Protein AF-A0A1Y3EP10-F1 (afdb_monomer)

Radius of gyration: 18.35 Å; Cα contacts (8 Å, |Δi|>4): 216; chains: 1; bounding box: 47×32×48 Å

Secondary structure (DSSP, 8-state):
-HHHHHHHHHHHHSS---TTHHHHHHHHHHHHHTTGGGGHHHHHHHHHHHHHTTHHHHTTTTTHHHHHHHHHHHHHHHSSSSTTHHHHHHHHHHHHHHTTTT-HHHHHHHHHHHHHHHHHS---HHHHHHHHHHHHHHHHH-HHHHHHHHHH-EETTTTEEHHHHHHHHHHH-GGG--SHHHHHHHHHHHHHHHT-SS--HHHHHTHHHHHHHHHHHHHHHHHHHHHH--

Structure (mmCIF, N/CA/C/O backbone):
data_AF-A0A1Y3EP10-F1
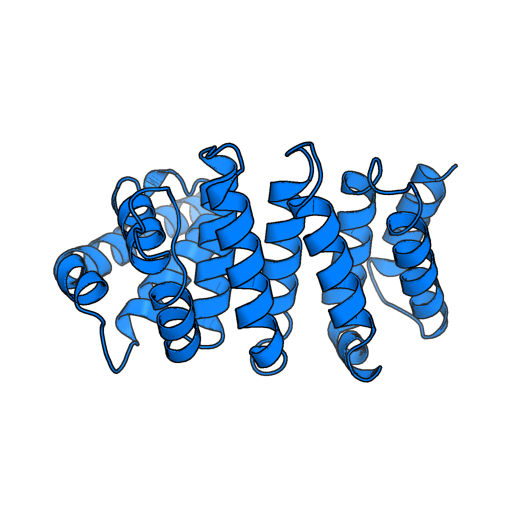#
_entry.id   AF-A0A1Y3EP10-F1
#
loop_
_atom_site.group_PDB
_atom_site.id
_atom_site.type_symbol
_atom_site.label_atom_id
_atom_site.label_alt_id
_atom_site.label_comp_id
_atom_site.label_asym_id
_atom_site.label_entity_id
_atom_site.label_seq_id
_atom_site.pdbx_PDB_ins_code
_atom_site.Cartn_x
_atom_site.Cartn_y
_atom_site.Cartn_z
_atom_site.occupancy
_atom_site.B_iso_or_equiv
_atom_site.auth_seq_id
_atom_site.auth_comp_id
_atom_site.auth_asym_id
_atom_site.auth_atom_id
_atom_site.pdbx_PDB_model_num
ATOM 1 N N . TYR A 1 1 ? 12.970 15.424 -22.308 1.00 77.50 1 TYR A N 1
ATOM 2 C CA . TYR A 1 1 ? 13.591 14.124 -22.637 1.00 77.50 1 TYR A CA 1
ATOM 3 C C . TYR A 1 1 ? 13.198 13.035 -21.640 1.00 77.50 1 TYR A C 1
ATOM 5 O O . TYR A 1 1 ? 12.619 12.054 -22.078 1.00 77.50 1 TYR A O 1
ATOM 13 N N . TYR A 1 2 ? 13.429 13.176 -20.322 1.00 83.75 2 TYR A N 1
ATOM 14 C CA . TYR A 1 2 ? 13.034 12.134 -19.349 1.00 83.75 2 TYR A CA 1
ATOM 15 C C . TYR A 1 2 ? 11.527 11.836 -19.337 1.00 83.75 2 TYR A C 1
ATOM 17 O O . TYR A 1 2 ? 11.146 10.675 -19.448 1.00 83.75 2 TYR A O 1
ATOM 25 N N . GLU A 1 3 ? 10.675 12.862 -19.323 1.00 86.88 3 GLU A N 1
ATOM 26 C CA . GLU A 1 3 ? 9.213 12.701 -19.402 1.00 86.88 3 GLU A CA 1
ATOM 27 C C . GLU A 1 3 ? 8.754 11.941 -20.659 1.00 86.88 3 GLU A C 1
ATOM 29 O O . GLU A 1 3 ? 7.894 11.068 -20.582 1.00 86.88 3 GLU A O 1
ATOM 34 N N . GLU A 1 4 ? 9.363 12.211 -21.819 1.00 88.56 4 GLU A N 1
ATOM 35 C CA . GLU A 1 4 ? 9.041 11.521 -23.078 1.00 88.56 4 GLU A CA 1
ATOM 36 C C . GLU A 1 4 ? 9.410 10.035 -23.006 1.00 88.56 4 GLU A C 1
ATOM 38 O O . GLU A 1 4 ? 8.648 9.179 -23.455 1.00 88.56 4 GLU A O 1
ATOM 43 N N . VAL A 1 5 ? 10.557 9.712 -22.399 1.00 90.00 5 VAL A N 1
ATOM 44 C CA . VAL A 1 5 ? 10.993 8.325 -22.190 1.00 90.00 5 VAL A CA 1
ATOM 45 C C . VAL A 1 5 ? 10.062 7.604 -21.212 1.00 90.00 5 VAL A C 1
ATOM 47 O O . VAL A 1 5 ? 9.692 6.453 -21.458 1.00 90.00 5 VAL A O 1
ATOM 50 N N . ILE A 1 6 ? 9.641 8.267 -20.132 1.00 93.44 6 ILE A N 1
ATOM 51 C CA . ILE A 1 6 ? 8.684 7.722 -19.158 1.00 93.44 6 ILE A CA 1
ATOM 52 C C . ILE A 1 6 ? 7.327 7.478 -19.834 1.00 93.44 6 ILE A C 1
ATOM 54 O O . ILE A 1 6 ? 6.791 6.374 -19.748 1.00 93.44 6 ILE A O 1
ATOM 58 N N . SER A 1 7 ? 6.817 8.450 -20.592 1.00 93.44 7 SER A N 1
ATOM 59 C CA . SER A 1 7 ? 5.552 8.351 -21.332 1.00 93.44 7 SER A CA 1
ATOM 60 C C . SER A 1 7 ? 5.567 7.240 -22.390 1.00 93.44 7 SER A C 1
ATOM 62 O O . SER A 1 7 ? 4.623 6.447 -22.508 1.00 93.44 7 SER A O 1
ATOM 64 N N . LEU A 1 8 ? 6.673 7.109 -23.129 1.00 93.44 8 LEU A N 1
ATOM 65 C CA . LEU A 1 8 ? 6.861 6.015 -24.077 1.00 93.44 8 LEU A CA 1
ATOM 66 C C . LEU A 1 8 ? 6.886 4.663 -23.356 1.00 93.44 8 LEU A C 1
ATOM 68 O O . LEU A 1 8 ? 6.249 3.711 -23.803 1.00 93.44 8 LEU A O 1
ATOM 72 N N . THR A 1 9 ? 7.578 4.576 -22.219 1.00 94.19 9 THR A N 1
ATOM 73 C CA . THR A 1 9 ? 7.650 3.344 -21.419 1.00 94.19 9 THR A CA 1
ATOM 74 C C . THR A 1 9 ? 6.288 2.952 -20.872 1.00 94.19 9 THR A C 1
ATOM 76 O O . THR A 1 9 ? 5.914 1.782 -20.944 1.00 94.19 9 THR A O 1
ATOM 79 N N . TYR A 1 10 ? 5.516 3.921 -20.384 1.00 95.44 10 TYR A N 1
ATOM 80 C CA . TYR A 1 10 ? 4.134 3.710 -19.974 1.00 95.44 10 TYR A CA 1
ATOM 81 C C . TYR A 1 10 ? 3.320 3.096 -21.118 1.00 95.44 10 TYR A C 1
ATOM 83 O O . TYR A 1 10 ? 2.738 2.025 -20.959 1.00 95.44 10 TYR A O 1
ATOM 91 N N . SER A 1 11 ? 3.372 3.706 -22.304 1.00 94.38 11 SER A N 1
ATOM 92 C CA . SER A 1 11 ? 2.644 3.229 -23.486 1.00 94.38 11 SER A CA 1
ATOM 93 C C . SER A 1 11 ? 3.037 1.801 -23.885 1.00 94.38 11 SER A C 1
ATOM 95 O O . SER A 1 11 ? 2.182 0.982 -24.217 1.00 94.38 11 SER A O 1
ATOM 97 N N . LEU A 1 12 ? 4.331 1.477 -23.814 1.00 93.88 12 LEU A N 1
ATOM 98 C CA . LEU A 1 12 ? 4.860 0.153 -24.154 1.00 93.88 12 LEU A CA 1
ATOM 99 C C . LEU A 1 12 ? 4.485 -0.934 -23.140 1.00 93.88 12 LEU A C 1
ATOM 101 O O . LEU A 1 12 ? 4.418 -2.104 -23.506 1.00 93.88 12 LEU A O 1
ATOM 105 N N . THR A 1 13 ? 4.253 -0.558 -21.883 1.00 95.88 13 THR A N 1
ATOM 106 C CA . THR A 1 13 ? 3.959 -1.484 -20.775 1.00 95.88 13 THR A CA 1
ATOM 107 C C . THR A 1 13 ? 2.469 -1.613 -20.470 1.00 95.88 13 THR A C 1
ATOM 109 O O . THR A 1 13 ? 2.089 -2.465 -19.673 1.00 95.88 13 THR A O 1
ATOM 112 N N . ALA A 1 14 ? 1.616 -0.815 -21.117 1.00 94.00 14 ALA A N 1
ATOM 113 C CA . ALA A 1 14 ? 0.194 -0.711 -20.797 1.00 94.00 14 ALA A CA 1
ATOM 114 C C . ALA A 1 14 ? -0.638 -1.968 -21.116 1.00 94.00 14 ALA A C 1
ATOM 116 O O . ALA A 1 14 ? -1.725 -2.130 -20.569 1.00 94.00 14 ALA A O 1
ATOM 117 N N . VAL A 1 15 ? -0.166 -2.845 -22.014 1.00 93.50 15 VAL A N 1
ATOM 118 C CA . VAL A 1 15 ? -0.949 -4.004 -22.496 1.00 93.50 15 VAL A CA 1
ATOM 119 C C . VAL A 1 15 ? -0.273 -5.339 -22.201 1.00 93.50 15 VAL A C 1
ATOM 121 O O . VAL A 1 15 ? -0.930 -6.285 -21.778 1.00 93.50 15 VAL A O 1
ATOM 124 N N . ASN A 1 16 ? 1.032 -5.443 -22.450 1.00 93.38 16 ASN A N 1
ATOM 125 C CA . ASN A 1 16 ? 1.812 -6.649 -22.194 1.00 93.38 16 ASN A CA 1
ATOM 126 C C . ASN A 1 16 ? 3.282 -6.274 -21.977 1.00 93.38 16 ASN A C 1
ATOM 128 O O . ASN A 1 16 ? 3.760 -5.305 -22.563 1.00 93.38 16 ASN A O 1
ATOM 132 N N . ILE A 1 17 ? 4.012 -7.065 -21.191 1.00 95.62 17 ILE A N 1
ATOM 133 C CA . ILE A 1 17 ? 5.429 -6.835 -20.901 1.00 95.62 17 ILE A CA 1
ATOM 134 C C . ILE A 1 17 ? 6.254 -7.988 -21.467 1.00 95.62 17 ILE A C 1
ATOM 136 O O . ILE A 1 17 ? 6.261 -9.106 -20.957 1.00 95.62 17 ILE A O 1
ATOM 140 N N . SER A 1 18 ? 6.978 -7.697 -22.547 1.00 93.94 18 SER A N 1
ATOM 141 C CA . SER A 1 18 ? 7.912 -8.650 -23.153 1.00 93.94 18 SER A CA 1
ATOM 142 C C . SER A 1 18 ? 9.172 -8.848 -22.291 1.00 93.94 18 SER A C 1
ATOM 144 O O . SER A 1 18 ? 9.535 -7.954 -21.523 1.00 93.94 18 SER A O 1
ATOM 146 N N . PRO A 1 19 ? 9.932 -9.948 -22.476 1.00 90.94 19 PRO A N 1
ATOM 147 C CA . PRO A 1 19 ? 11.198 -10.169 -21.769 1.00 90.94 19 PRO A CA 1
ATOM 148 C C . PRO A 1 19 ? 12.184 -8.993 -21.849 1.00 90.94 19 PRO A C 1
ATOM 150 O O . PRO A 1 19 ? 12.854 -8.681 -20.872 1.00 90.94 19 PRO A O 1
ATOM 153 N N . ARG A 1 20 ? 12.248 -8.293 -22.992 1.00 90.44 20 ARG A N 1
ATOM 154 C CA . ARG A 1 20 ? 13.124 -7.119 -23.161 1.00 90.44 20 ARG A CA 1
ATOM 155 C C . ARG A 1 20 ? 12.605 -5.879 -22.440 1.00 90.44 20 ARG A C 1
ATOM 157 O O . ARG A 1 20 ? 13.407 -5.067 -22.000 1.00 90.44 20 ARG A O 1
ATOM 164 N N . MET A 1 21 ? 11.289 -5.730 -22.300 1.00 94.56 21 MET A N 1
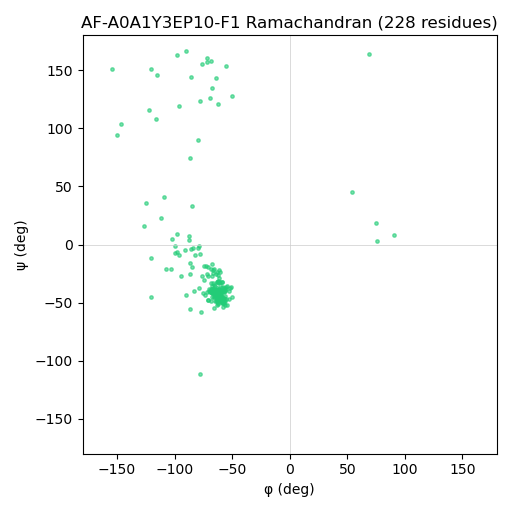ATOM 165 C CA . MET A 1 21 ? 10.702 -4.595 -21.583 1.00 94.56 21 MET A CA 1
ATOM 166 C C . MET A 1 21 ? 11.034 -4.639 -20.088 1.00 94.56 21 MET A C 1
ATOM 168 O O . MET A 1 21 ? 11.155 -3.587 -19.479 1.00 94.56 21 MET A O 1
ATOM 172 N N . TRP A 1 22 ? 11.318 -5.809 -19.509 1.00 95.06 22 TRP A N 1
ATOM 173 C CA . TRP A 1 22 ? 11.844 -5.887 -18.140 1.00 95.06 22 TRP A CA 1
ATOM 174 C C . TRP A 1 22 ? 13.203 -5.202 -17.962 1.00 95.06 22 TRP A C 1
ATOM 176 O O . TRP A 1 22 ? 13.481 -4.692 -16.883 1.00 95.06 22 TRP A O 1
ATOM 186 N N . MET A 1 23 ? 14.024 -5.083 -19.012 1.00 92.50 23 MET A N 1
ATOM 187 C CA . MET A 1 23 ? 15.239 -4.260 -18.935 1.00 92.50 23 MET A CA 1
ATOM 188 C C . MET A 1 23 ? 14.902 -2.785 -18.687 1.00 92.50 23 MET A C 1
ATOM 190 O O . MET A 1 23 ? 15.637 -2.092 -17.991 1.00 92.50 23 MET A O 1
ATOM 194 N N . MET A 1 24 ? 13.763 -2.312 -19.202 1.00 93.25 24 MET A N 1
ATOM 195 C CA . MET A 1 24 ? 13.318 -0.937 -19.003 1.00 93.25 24 MET A CA 1
ATOM 196 C C . MET A 1 24 ? 12.837 -0.687 -17.569 1.00 93.25 24 MET A C 1
ATOM 198 O O . MET A 1 24 ? 12.965 0.432 -17.087 1.00 93.25 24 MET A O 1
ATOM 202 N N . PHE A 1 25 ? 12.373 -1.713 -16.845 1.00 96.19 25 PHE A N 1
ATOM 203 C CA . PHE A 1 25 ? 12.142 -1.599 -15.401 1.00 96.19 25 PHE A CA 1
ATOM 204 C C . PHE A 1 25 ? 13.435 -1.216 -14.669 1.00 96.19 25 PHE A C 1
ATOM 206 O O . PHE A 1 25 ? 13.431 -0.290 -13.862 1.00 96.19 25 PHE A O 1
ATOM 213 N N . HIS A 1 26 ? 14.545 -1.898 -14.971 1.00 94.25 26 HIS A N 1
ATOM 214 C CA . HIS A 1 26 ? 15.831 -1.622 -14.327 1.00 94.25 26 HIS A CA 1
ATOM 215 C C . HIS A 1 26 ? 16.334 -0.214 -14.651 1.00 94.25 26 HIS A C 1
ATOM 217 O O . HIS A 1 26 ? 16.741 0.498 -13.743 1.00 94.25 26 HIS A O 1
ATOM 223 N N . LEU A 1 27 ? 16.201 0.225 -15.906 1.00 93.50 27 LEU A N 1
ATOM 224 C CA . LEU A 1 27 ? 16.546 1.594 -16.302 1.00 93.50 27 LEU A CA 1
ATOM 225 C C . LEU A 1 27 ? 15.678 2.645 -15.594 1.00 93.50 27 LEU A C 1
ATOM 227 O O . LEU A 1 27 ? 16.188 3.685 -15.190 1.00 93.50 27 LEU A O 1
ATOM 231 N N . MET A 1 28 ? 14.381 2.377 -15.408 1.00 94.88 28 MET A N 1
ATOM 232 C CA . MET A 1 28 ? 13.489 3.264 -14.649 1.00 94.88 28 MET A CA 1
ATOM 233 C C . MET A 1 28 ? 13.888 3.345 -13.175 1.00 94.88 28 MET A C 1
ATOM 235 O O . MET A 1 28 ? 13.906 4.428 -12.597 1.00 94.88 28 MET A O 1
ATOM 239 N N . TYR A 1 29 ? 14.245 2.211 -12.574 1.00 95.88 29 TYR A N 1
ATOM 240 C CA . TYR A 1 29 ? 14.735 2.163 -11.200 1.00 95.88 29 TYR A CA 1
ATOM 241 C C . TYR A 1 29 ? 16.075 2.895 -11.025 1.00 95.88 29 TYR A C 1
ATOM 243 O O . TYR A 1 29 ? 16.241 3.649 -10.066 1.00 95.88 29 TYR A O 1
ATOM 251 N N . GLU A 1 30 ? 17.022 2.708 -11.947 1.00 94.56 30 GLU A N 1
ATOM 252 C CA . GLU A 1 30 ? 18.306 3.420 -11.954 1.00 94.56 30 GLU A CA 1
ATOM 253 C C . GLU A 1 30 ? 18.111 4.929 -12.116 1.00 94.56 30 GLU A C 1
ATOM 255 O O . GLU A 1 30 ? 18.711 5.703 -11.373 1.00 94.56 30 GLU A O 1
ATOM 260 N N . LEU A 1 31 ? 17.228 5.344 -13.033 1.00 93.31 31 LEU A N 1
ATOM 261 C CA . LEU A 1 31 ? 16.887 6.749 -13.228 1.00 93.31 31 LEU A CA 1
ATOM 262 C C . LEU A 1 31 ? 16.322 7.363 -11.942 1.00 93.31 31 LEU A C 1
ATOM 264 O O . LEU A 1 31 ? 16.769 8.433 -11.538 1.00 93.31 31 LEU A O 1
ATOM 268 N N . PHE A 1 32 ? 15.393 6.672 -11.275 1.00 94.50 32 PHE A N 1
ATOM 269 C CA . PHE A 1 32 ? 14.848 7.117 -9.993 1.00 94.50 32 PHE A CA 1
ATOM 270 C C . PHE A 1 32 ? 15.924 7.198 -8.895 1.00 94.50 32 PHE A C 1
ATOM 272 O O . PHE A 1 32 ? 15.953 8.164 -8.140 1.00 94.50 32 PHE A O 1
ATOM 279 N N . SER A 1 33 ? 16.811 6.201 -8.812 1.00 92.25 33 SER A N 1
ATOM 280 C CA . SER A 1 33 ? 17.823 6.078 -7.747 1.00 92.25 33 SER A CA 1
ATOM 281 C C . SER A 1 33 ? 18.981 7.077 -7.854 1.00 92.25 33 SER A C 1
ATOM 283 O O . SER A 1 33 ? 19.715 7.246 -6.883 1.00 92.25 33 SER A O 1
ATOM 285 N N . GLY A 1 34 ? 19.182 7.681 -9.028 1.00 89.81 34 GLY A N 1
ATOM 286 C CA . GLY A 1 34 ? 20.087 8.813 -9.218 1.00 89.81 34 GLY A CA 1
ATOM 287 C C . GLY A 1 34 ? 19.442 10.109 -8.728 1.00 89.81 34 GLY A C 1
ATOM 288 O O . GLY A 1 34 ? 19.192 10.275 -7.541 1.00 89.81 34 GLY A O 1
ATOM 289 N N . ASP A 1 35 ? 19.122 11.001 -9.664 1.00 85.31 35 ASP A N 1
ATOM 290 C CA . ASP A 1 35 ? 18.495 12.303 -9.384 1.00 85.31 35 ASP A CA 1
ATOM 291 C C . ASP A 1 35 ? 17.048 12.373 -9.919 1.00 85.31 35 ASP A C 1
ATOM 293 O O . ASP A 1 35 ? 16.521 13.441 -10.220 1.00 85.31 35 ASP A O 1
ATOM 297 N N . GLY A 1 36 ? 16.399 11.218 -10.110 1.00 87.50 36 GLY A N 1
ATOM 298 C CA . GLY A 1 36 ? 15.100 11.113 -10.781 1.00 87.50 36 GLY A CA 1
ATOM 299 C C . GLY A 1 36 ? 13.874 11.279 -9.884 1.00 87.50 36 GLY A C 1
ATOM 300 O O . GLY A 1 36 ? 12.759 11.107 -10.375 1.00 87.50 36 GLY A O 1
ATOM 301 N N . ILE A 1 37 ? 14.043 11.583 -8.593 1.00 91.19 37 ILE A N 1
ATOM 302 C CA . ILE A 1 37 ? 12.927 11.662 -7.637 1.00 91.19 37 ILE A CA 1
ATOM 303 C C . ILE A 1 37 ? 11.904 12.747 -7.998 1.00 91.19 37 ILE A C 1
ATOM 305 O O . ILE A 1 37 ? 10.708 12.546 -7.796 1.00 91.19 37 ILE A O 1
ATOM 309 N N . ASP A 1 38 ? 12.347 13.842 -8.619 1.00 91.69 38 ASP A N 1
ATOM 310 C CA . ASP A 1 38 ? 11.466 14.919 -9.089 1.00 91.69 38 ASP A CA 1
ATOM 311 C C . ASP A 1 38 ? 10.460 14.437 -10.150 1.00 91.69 38 ASP A C 1
ATOM 313 O O . ASP A 1 38 ? 9.393 15.023 -10.304 1.00 91.69 38 ASP A O 1
ATOM 317 N N . TYR A 1 39 ? 10.761 13.329 -10.837 1.00 92.50 39 TYR A N 1
ATOM 318 C CA . TYR A 1 39 ? 9.897 12.696 -11.838 1.00 92.50 39 TYR A CA 1
ATOM 319 C C . TYR A 1 39 ? 9.084 11.523 -11.271 1.00 92.50 39 TYR A C 1
ATOM 321 O O . TYR A 1 39 ? 8.461 10.770 -12.026 1.00 92.50 39 TYR A O 1
ATOM 329 N N . PHE A 1 40 ? 9.081 11.315 -9.948 1.00 94.50 40 PHE A N 1
ATOM 330 C CA . PHE A 1 40 ? 8.385 10.184 -9.329 1.00 94.50 40 PHE A CA 1
ATOM 331 C C . PHE A 1 40 ? 6.897 10.136 -9.697 1.00 94.50 40 PHE A C 1
ATOM 333 O O . PHE A 1 40 ? 6.358 9.058 -9.967 1.00 94.50 40 PHE A O 1
ATOM 340 N N . SER A 1 41 ? 6.246 11.301 -9.764 1.00 92.56 41 SER A N 1
ATOM 341 C CA . SER A 1 41 ? 4.844 11.429 -10.168 1.00 92.56 41 SER A CA 1
ATOM 342 C C . SER A 1 41 ? 4.568 10.897 -11.570 1.00 92.56 41 SER A C 1
ATOM 344 O O . SER A 1 41 ? 3.493 10.352 -11.803 1.00 92.56 41 SER A O 1
ATOM 346 N N . ASP A 1 42 ? 5.531 10.999 -12.483 1.00 92.56 42 ASP A N 1
ATOM 347 C CA . ASP A 1 42 ? 5.395 10.486 -13.846 1.00 92.56 42 ASP A CA 1
ATOM 348 C C . ASP A 1 42 ? 5.712 8.985 -13.897 1.00 92.56 42 ASP A C 1
ATOM 350 O O . ASP A 1 42 ? 5.011 8.198 -14.545 1.00 92.56 42 ASP A O 1
ATOM 354 N N . MET A 1 43 ? 6.739 8.561 -13.152 1.00 95.25 43 MET A N 1
ATOM 355 C CA . MET A 1 43 ? 7.204 7.170 -13.096 1.00 95.25 43 MET A CA 1
ATOM 356 C C . MET A 1 43 ? 6.211 6.215 -12.429 1.00 95.25 43 MET A C 1
ATOM 358 O O . MET A 1 43 ? 6.202 5.024 -12.748 1.00 95.25 43 MET A O 1
ATOM 362 N N . ILE A 1 44 ? 5.357 6.704 -11.524 1.00 94.69 44 ILE A N 1
ATOM 363 C CA . ILE A 1 44 ? 4.418 5.864 -10.763 1.00 94.69 44 ILE A CA 1
ATOM 364 C C . ILE A 1 44 ? 3.522 5.013 -11.671 1.00 94.69 44 ILE A C 1
ATOM 366 O O . ILE A 1 44 ? 3.272 3.840 -11.394 1.00 94.69 44 ILE A O 1
ATOM 370 N N . SER A 1 45 ? 3.096 5.590 -12.797 1.00 94.69 45 SER A N 1
ATOM 371 C CA . SER A 1 45 ? 2.247 4.941 -13.797 1.00 94.69 45 SER A CA 1
ATOM 372 C C . SER A 1 45 ? 2.964 3.779 -14.494 1.00 94.69 45 SER A C 1
ATOM 374 O O . SER A 1 45 ? 2.366 2.744 -14.787 1.00 94.69 45 SER A O 1
ATOM 376 N N . VAL A 1 46 ? 4.275 3.915 -14.699 1.00 96.94 46 VAL A N 1
ATOM 377 C CA . VAL A 1 46 ? 5.131 2.882 -15.280 1.00 96.94 46 VAL A CA 1
ATOM 378 C C . VAL A 1 46 ? 5.324 1.735 -14.289 1.00 96.94 46 VAL A C 1
ATOM 380 O O . VAL A 1 46 ? 5.137 0.573 -14.651 1.00 96.94 46 VAL A O 1
ATOM 383 N N . PHE A 1 47 ? 5.645 2.037 -13.028 1.00 97.88 47 PHE A N 1
ATOM 384 C CA . PHE A 1 47 ? 5.775 1.009 -11.990 1.00 97.88 47 PHE A CA 1
ATOM 385 C C . PHE A 1 47 ? 4.461 0.256 -11.760 1.00 97.88 47 PHE A C 1
ATOM 387 O O . PHE A 1 47 ? 4.474 -0.970 -11.642 1.00 97.88 47 PHE A O 1
ATOM 394 N N . TYR A 1 48 ? 3.327 0.961 -11.793 1.00 97.56 48 TYR A N 1
ATOM 395 C CA . TYR A 1 48 ? 2.001 0.352 -11.754 1.00 97.56 48 TYR A CA 1
ATOM 396 C C . TYR A 1 48 ? 1.805 -0.686 -12.867 1.00 97.56 48 TYR A C 1
ATOM 398 O O . TYR A 1 48 ? 1.368 -1.804 -12.582 1.00 97.56 48 TYR A O 1
ATOM 406 N N . ASN A 1 49 ? 2.167 -0.364 -14.114 1.00 97.62 49 ASN A N 1
ATOM 407 C CA . ASN A 1 49 ? 2.054 -1.307 -15.229 1.00 97.62 49 ASN A CA 1
ATOM 408 C C . ASN A 1 49 ? 2.918 -2.557 -14.998 1.00 97.62 49 ASN A C 1
ATOM 410 O O . ASN A 1 49 ? 2.447 -3.676 -15.193 1.00 97.62 49 ASN A O 1
ATOM 414 N N . TYR A 1 50 ? 4.157 -2.402 -14.519 1.00 98.19 50 TYR A N 1
ATOM 415 C CA . TYR A 1 50 ? 5.016 -3.554 -14.214 1.00 98.19 50 TYR A CA 1
ATOM 416 C C . TYR A 1 50 ? 4.436 -4.474 -13.142 1.00 98.19 50 TYR A C 1
ATOM 418 O O . TYR A 1 50 ? 4.553 -5.694 -13.261 1.00 98.19 50 TYR A O 1
ATOM 426 N N . VAL A 1 51 ? 3.793 -3.906 -12.122 1.00 97.94 51 VAL A N 1
ATOM 427 C CA . VAL A 1 51 ? 3.142 -4.683 -11.065 1.00 97.94 51 VAL A CA 1
ATOM 428 C C . VAL A 1 51 ? 1.886 -5.377 -11.587 1.00 97.94 51 VAL A C 1
ATOM 430 O O . VAL A 1 51 ? 1.713 -6.569 -11.353 1.00 97.94 51 VAL A O 1
ATOM 433 N N . THR A 1 52 ? 1.019 -4.665 -12.306 1.00 97.25 52 THR A N 1
ATOM 434 C CA . THR A 1 52 ? -0.319 -5.157 -12.674 1.00 97.25 52 THR A CA 1
ATOM 435 C C . THR A 1 52 ? -0.318 -5.974 -13.964 1.00 97.25 52 THR A C 1
ATOM 437 O O . THR A 1 52 ? -0.700 -7.148 -13.956 1.00 97.25 52 THR A O 1
ATOM 440 N N . VAL A 1 53 ? 0.183 -5.399 -15.058 1.00 97.56 53 VAL A N 1
ATOM 441 C CA . VAL A 1 53 ? 0.289 -6.049 -16.374 1.00 97.56 53 VAL A CA 1
ATOM 442 C C . VAL A 1 53 ? 1.351 -7.148 -16.341 1.00 97.56 53 VAL A C 1
ATOM 444 O O . VAL A 1 53 ? 1.152 -8.232 -16.882 1.00 97.56 53 VAL A O 1
ATOM 447 N N . GLY A 1 54 ? 2.469 -6.899 -15.657 1.00 95.62 54 GLY A N 1
ATOM 448 C CA . GLY A 1 54 ? 3.608 -7.818 -15.572 1.00 95.62 54 GLY A CA 1
ATOM 449 C C . GLY A 1 54 ? 3.511 -8.847 -14.447 1.00 95.62 54 GLY A C 1
ATOM 450 O O . GLY A 1 54 ? 4.480 -9.561 -14.193 1.00 95.62 54 GLY A O 1
ATOM 451 N N . SER A 1 55 ? 2.371 -8.925 -13.757 1.00 94.75 55 SER A N 1
ATOM 452 C CA . SER A 1 55 ? 2.214 -9.659 -12.495 1.00 94.75 55 SER A CA 1
ATOM 453 C C . SER A 1 55 ? 2.642 -11.130 -12.540 1.00 94.75 55 SER A C 1
ATOM 455 O O . SER A 1 55 ? 3.202 -11.628 -11.563 1.00 94.75 55 SER A O 1
ATOM 457 N N . SER A 1 56 ? 2.425 -11.833 -13.655 1.00 92.56 56 SER A N 1
ATOM 458 C CA . SER A 1 56 ? 2.817 -13.244 -13.794 1.00 92.56 56 SER A CA 1
ATOM 459 C C . SER A 1 56 ? 4.325 -13.451 -13.695 1.00 92.56 56 SER A C 1
ATOM 461 O O . SER A 1 56 ? 4.769 -14.475 -13.181 1.00 92.56 56 SER A O 1
ATOM 463 N N . GLU A 1 57 ? 5.097 -12.470 -14.161 1.00 95.31 57 GLU A N 1
ATOM 464 C CA . GLU A 1 57 ? 6.551 -12.523 -14.178 1.00 95.31 57 GLU A CA 1
ATOM 465 C C . GLU A 1 57 ? 7.186 -11.686 -13.079 1.00 95.31 57 GLU A C 1
ATOM 467 O O . GLU A 1 57 ? 8.326 -11.967 -12.753 1.00 95.31 57 GLU A O 1
ATOM 472 N N . PHE A 1 58 ? 6.507 -10.692 -12.496 1.00 97.06 58 PHE A N 1
ATOM 473 C CA . PHE A 1 58 ? 7.089 -9.696 -11.581 1.00 97.06 58 PHE A CA 1
ATOM 474 C C . PHE A 1 58 ? 7.897 -10.289 -10.412 1.00 97.06 58 PHE A C 1
ATOM 476 O O . PHE A 1 58 ? 8.938 -9.753 -10.049 1.00 97.06 58 PHE A O 1
ATOM 483 N N . LEU A 1 59 ? 7.456 -11.414 -9.845 1.00 95.75 59 LEU A N 1
ATOM 484 C CA . LEU A 1 59 ? 8.143 -12.077 -8.727 1.00 95.75 59 LEU A CA 1
ATOM 485 C C . LEU A 1 59 ? 9.182 -13.129 -9.173 1.00 95.75 59 LEU A C 1
ATOM 487 O O . LEU A 1 59 ? 9.906 -13.669 -8.338 1.00 95.75 59 LEU A O 1
ATOM 491 N N . ASN A 1 60 ? 9.296 -13.409 -10.476 1.00 94.25 60 ASN A N 1
ATOM 492 C CA . ASN A 1 60 ? 10.154 -14.462 -11.044 1.00 94.25 60 ASN A CA 1
ATOM 493 C C . ASN A 1 60 ? 11.614 -14.019 -11.275 1.00 94.25 60 ASN A C 1
ATOM 495 O O . ASN A 1 60 ? 12.258 -14.446 -12.227 1.00 94.25 60 ASN A O 1
ATOM 499 N N . ASP A 1 61 ? 12.152 -13.147 -10.425 1.00 94.00 61 ASP A N 1
ATOM 500 C CA . ASP A 1 61 ? 13.555 -12.692 -10.461 1.00 94.00 61 ASP A CA 1
ATOM 501 C C . ASP A 1 61 ? 14.278 -12.875 -9.117 1.00 94.00 61 ASP A C 1
ATOM 503 O O . ASP A 1 61 ? 15.309 -12.255 -8.860 1.00 94.00 61 ASP A O 1
ATOM 507 N N . GLY A 1 62 ? 13.713 -13.692 -8.225 1.00 91.88 62 GLY A N 1
ATOM 508 C CA . GLY A 1 62 ? 14.226 -13.848 -6.865 1.00 91.88 62 GLY A CA 1
ATOM 509 C C . GLY A 1 62 ? 13.913 -12.662 -5.945 1.00 91.88 62 GLY A C 1
ATOM 510 O O . GLY A 1 62 ? 14.559 -12.525 -4.910 1.00 91.88 62 GLY A O 1
ATOM 511 N N . GLY A 1 63 ? 12.939 -11.814 -6.298 1.00 93.19 63 GLY A N 1
ATOM 512 C CA . GLY A 1 63 ? 12.464 -10.704 -5.467 1.00 93.19 63 GLY A CA 1
ATOM 513 C C . GLY A 1 63 ? 13.191 -9.379 -5.698 1.00 93.19 63 GLY A C 1
ATOM 514 O O . GLY A 1 63 ? 12.958 -8.423 -4.958 1.00 93.19 63 GLY A O 1
ATOM 515 N N . GLN A 1 64 ? 14.047 -9.286 -6.719 1.00 96.06 64 GLN A N 1
ATOM 516 C CA . GLN A 1 64 ? 14.822 -8.074 -7.002 1.00 96.06 64 GLN A CA 1
ATOM 517 C C . GLN A 1 64 ? 13.923 -6.889 -7.372 1.00 96.06 64 GLN A C 1
ATOM 519 O O . GLN A 1 64 ? 14.100 -5.800 -6.833 1.00 96.06 64 GLN A O 1
ATOM 524 N N . ARG A 1 65 ? 12.914 -7.094 -8.226 1.00 97.44 65 ARG A N 1
ATOM 525 C CA . ARG A 1 65 ? 11.926 -6.069 -8.598 1.00 97.44 65 ARG A CA 1
ATOM 526 C C . ARG A 1 65 ? 11.073 -5.617 -7.421 1.00 97.44 65 ARG A C 1
ATOM 528 O O . ARG A 1 65 ? 10.803 -4.426 -7.290 1.00 97.44 65 ARG A O 1
ATOM 535 N N . LEU A 1 66 ? 10.685 -6.544 -6.544 1.00 97.69 66 LEU A N 1
ATOM 536 C CA . LEU A 1 66 ? 9.951 -6.208 -5.324 1.00 97.69 66 LEU A CA 1
ATOM 537 C C . LEU A 1 66 ? 10.800 -5.322 -4.404 1.00 97.69 66 LEU A C 1
ATOM 539 O O . LEU A 1 66 ? 10.321 -4.296 -3.928 1.00 97.69 66 LEU A O 1
ATOM 543 N N . MET A 1 67 ? 12.072 -5.681 -4.211 1.00 97.50 67 MET A N 1
ATOM 544 C CA . MET A 1 67 ? 13.017 -4.882 -3.430 1.00 97.50 67 MET A CA 1
ATOM 545 C C . MET A 1 67 ? 13.291 -3.515 -4.075 1.00 97.50 67 MET A C 1
ATOM 547 O O . MET A 1 67 ? 13.368 -2.506 -3.381 1.00 97.50 67 MET A O 1
ATOM 551 N N . ALA A 1 68 ? 13.394 -3.454 -5.403 1.00 98.06 68 ALA A N 1
ATOM 552 C CA . ALA A 1 68 ? 13.568 -2.199 -6.126 1.00 98.06 68 ALA A CA 1
ATOM 553 C C . ALA A 1 68 ? 12.380 -1.250 -5.898 1.00 98.06 68 ALA A C 1
ATOM 555 O O . ALA A 1 68 ? 12.588 -0.089 -5.553 1.00 98.06 68 ALA A O 1
ATOM 556 N N . LEU A 1 69 ? 11.137 -1.738 -6.005 1.00 98.19 69 LEU A N 1
ATOM 557 C CA . LEU A 1 69 ? 9.963 -0.907 -5.718 1.00 98.19 69 LEU A CA 1
ATOM 558 C C . LEU A 1 69 ? 9.839 -0.543 -4.235 1.00 98.19 69 LEU A C 1
ATOM 560 O O . LEU A 1 69 ? 9.424 0.573 -3.931 1.00 98.19 69 LEU A O 1
ATOM 564 N N . TYR A 1 70 ? 10.251 -1.422 -3.314 1.00 98.25 70 TYR A N 1
ATOM 565 C CA . TYR A 1 70 ? 10.375 -1.055 -1.901 1.00 98.25 70 TYR A CA 1
ATOM 566 C C . TYR A 1 70 ? 11.313 0.144 -1.722 1.00 98.25 70 TYR A C 1
ATOM 568 O O . TYR A 1 70 ? 10.949 1.115 -1.064 1.00 98.25 70 TYR A O 1
ATOM 576 N N . ASN A 1 71 ? 12.495 0.105 -2.344 1.00 98.00 71 ASN A N 1
ATOM 577 C CA . ASN A 1 71 ? 13.470 1.189 -2.267 1.00 98.00 71 ASN 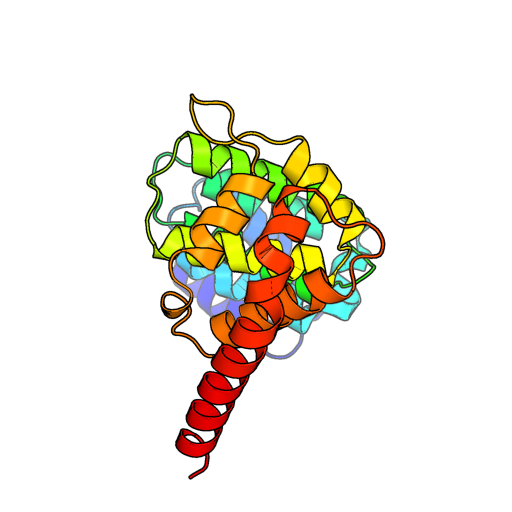A CA 1
ATOM 578 C C . ASN A 1 71 ? 12.923 2.486 -2.868 1.00 98.00 71 ASN A C 1
ATOM 580 O O . ASN A 1 71 ? 13.097 3.539 -2.265 1.00 98.00 71 ASN A O 1
ATOM 584 N N . VAL A 1 72 ? 12.212 2.416 -4.000 1.00 97.62 72 VAL A N 1
ATOM 585 C CA . VAL A 1 72 ? 11.534 3.580 -4.598 1.00 97.62 72 VAL A CA 1
ATOM 586 C C . VAL A 1 72 ? 10.576 4.223 -3.592 1.00 97.62 72 VAL A C 1
ATOM 588 O O . VAL A 1 72 ? 10.675 5.419 -3.316 1.00 97.62 72 VAL A O 1
ATOM 591 N N . CYS A 1 73 ? 9.691 3.425 -2.988 1.00 97.88 73 CYS A N 1
ATOM 592 C CA . CYS A 1 73 ? 8.740 3.910 -1.989 1.00 97.88 73 CYS A CA 1
ATOM 593 C C . CYS A 1 73 ? 9.438 4.441 -0.730 1.00 97.88 73 CYS A C 1
ATOM 595 O O . CYS A 1 73 ? 9.036 5.472 -0.195 1.00 97.88 73 CYS A O 1
ATOM 597 N N . SER A 1 74 ? 10.491 3.762 -0.270 1.00 97.19 74 SER A N 1
ATOM 598 C CA . SER A 1 74 ? 11.289 4.175 0.886 1.00 97.19 74 SER A CA 1
ATOM 599 C C . SER A 1 74 ? 11.955 5.520 0.654 1.00 97.19 74 SER A C 1
ATOM 601 O O . SER A 1 74 ? 11.874 6.389 1.519 1.00 97.19 74 SER A O 1
ATOM 603 N N . THR A 1 75 ? 12.587 5.719 -0.499 1.00 96.12 75 THR A N 1
ATOM 604 C CA . THR A 1 75 ? 13.211 6.992 -0.866 1.00 96.12 75 THR A CA 1
ATOM 605 C C . THR A 1 75 ? 12.166 8.100 -0.950 1.00 96.12 75 THR A C 1
ATOM 607 O O . THR A 1 75 ? 12.364 9.150 -0.352 1.00 96.12 75 THR A O 1
ATOM 610 N N . ALA A 1 76 ? 11.022 7.852 -1.597 1.00 95.06 76 ALA A N 1
ATOM 611 C CA . ALA A 1 76 ? 9.946 8.837 -1.695 1.00 95.06 76 ALA A CA 1
ATOM 612 C C . ALA A 1 76 ? 9.396 9.251 -0.315 1.00 95.06 76 ALA A C 1
ATOM 614 O O . ALA A 1 76 ? 9.297 10.440 -0.036 1.00 95.06 76 ALA A O 1
ATOM 615 N N . LEU A 1 77 ? 9.117 8.294 0.580 1.00 94.94 77 LEU A N 1
ATOM 616 C CA . LEU A 1 77 ? 8.562 8.568 1.918 1.00 94.94 77 LEU A CA 1
ATOM 617 C C . LEU A 1 77 ? 9.577 9.153 2.909 1.00 94.94 77 LEU A C 1
ATOM 619 O O . LEU A 1 77 ? 9.197 9.704 3.942 1.00 94.94 77 LEU A O 1
ATOM 623 N N . THR A 1 78 ? 10.874 9.017 2.639 1.00 93.62 78 THR A N 1
ATOM 624 C CA . THR A 1 78 ? 11.937 9.588 3.484 1.00 93.62 78 THR A CA 1
ATOM 625 C C . THR A 1 78 ? 12.500 10.892 2.934 1.00 93.62 78 THR A C 1
ATOM 627 O O . THR A 1 78 ? 13.351 11.498 3.584 1.00 93.62 78 THR A O 1
ATOM 630 N N . TYR A 1 79 ? 12.006 11.348 1.782 1.00 92.00 79 TYR A N 1
ATOM 631 C CA . TYR A 1 79 ? 12.431 12.597 1.179 1.00 92.00 79 TYR A CA 1
ATOM 632 C C . TYR A 1 79 ? 11.977 13.818 1.991 1.00 92.00 79 TYR A C 1
ATOM 634 O O . TYR A 1 79 ? 11.035 13.755 2.792 1.00 92.00 79 TYR A O 1
A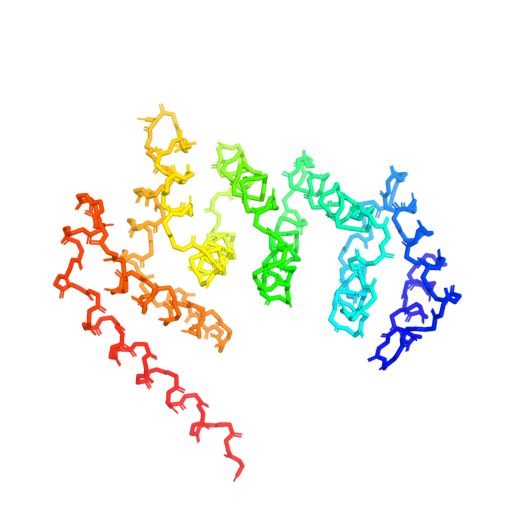TOM 642 N N . GLU A 1 80 ? 12.680 14.937 1.791 1.00 87.12 80 GLU A N 1
ATOM 643 C CA . GLU A 1 80 ? 12.458 16.182 2.538 1.00 87.12 80 GLU A CA 1
ATOM 6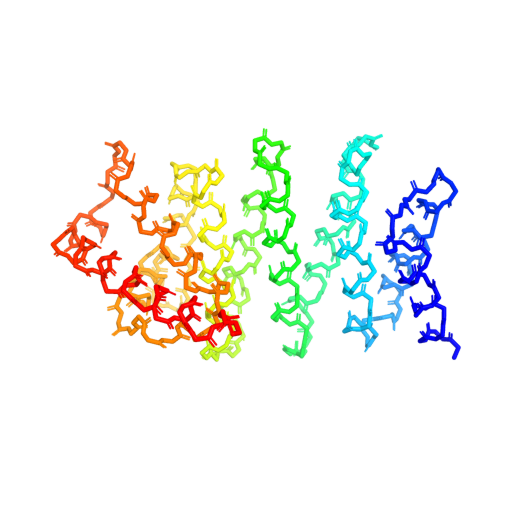44 C C . GLU A 1 80 ? 11.048 16.749 2.326 1.00 87.12 80 GLU A C 1
ATOM 646 O O . GLU A 1 80 ? 10.474 17.354 3.232 1.00 87.12 80 GLU A O 1
ATOM 651 N N . THR A 1 81 ? 10.479 16.538 1.138 1.00 86.94 81 THR A N 1
ATOM 652 C CA . THR A 1 81 ? 9.129 16.985 0.779 1.00 86.94 81 THR A CA 1
ATOM 653 C C . THR A 1 81 ? 8.106 15.853 0.926 1.00 86.94 81 THR A C 1
ATOM 655 O O . THR A 1 81 ? 8.460 14.681 1.025 1.00 86.94 81 THR A O 1
ATOM 658 N N . ASP A 1 82 ? 6.818 16.196 0.975 1.00 84.75 82 ASP A N 1
ATOM 659 C CA . ASP A 1 82 ? 5.686 15.259 1.080 1.00 84.75 82 ASP A CA 1
ATOM 660 C C . ASP A 1 82 ? 4.956 15.021 -0.253 1.00 84.75 82 ASP A C 1
ATOM 662 O O . ASP A 1 82 ? 3.973 14.283 -0.311 1.00 84.75 82 ASP A O 1
ATOM 666 N N . VAL A 1 83 ? 5.459 15.593 -1.354 1.00 84.12 83 VAL A N 1
ATOM 667 C CA . VAL A 1 83 ? 4.810 15.572 -2.679 1.00 84.12 83 VAL A CA 1
ATOM 668 C C . VAL A 1 83 ? 4.632 14.142 -3.223 1.00 84.12 83 VAL A C 1
ATOM 670 O O . VAL A 1 83 ? 3.671 13.869 -3.942 1.00 84.12 83 VAL A O 1
ATOM 673 N N . GLY A 1 84 ? 5.514 13.208 -2.848 1.00 92.00 84 GLY A N 1
ATOM 674 C CA . GLY A 1 84 ? 5.475 11.804 -3.275 1.00 92.00 84 GLY A CA 1
ATOM 675 C C . GLY A 1 84 ? 4.797 10.836 -2.300 1.00 92.00 84 GLY A C 1
ATOM 676 O O . GLY A 1 84 ? 4.555 9.685 -2.668 1.00 92.00 84 GLY A O 1
ATOM 677 N N . ASP A 1 85 ? 4.463 11.269 -1.082 1.00 95.12 85 ASP A N 1
ATOM 678 C CA . ASP A 1 85 ? 4.072 10.363 0.006 1.00 95.12 85 ASP A CA 1
ATOM 679 C C . ASP A 1 85 ? 2.846 9.520 -0.361 1.00 95.12 85 ASP A C 1
ATOM 681 O O . ASP A 1 85 ? 2.860 8.290 -0.267 1.00 95.12 85 ASP A O 1
ATOM 685 N N . ASN A 1 86 ? 1.798 10.178 -0.867 1.00 95.88 86 ASN A N 1
ATOM 686 C CA . ASN A 1 86 ? 0.560 9.506 -1.252 1.00 95.88 86 ASN A CA 1
ATOM 687 C C . ASN A 1 86 ? 0.781 8.473 -2.364 1.00 95.88 86 ASN A C 1
ATOM 689 O O . ASN A 1 86 ? 0.160 7.411 -2.358 1.00 95.88 86 ASN A O 1
ATOM 693 N N . LEU A 1 87 ? 1.652 8.782 -3.327 1.00 97.06 87 LEU A N 1
ATOM 694 C CA . LEU A 1 87 ? 1.934 7.912 -4.467 1.00 97.06 87 LEU A CA 1
ATOM 695 C C . LEU A 1 87 ? 2.741 6.682 -4.041 1.00 97.06 87 LEU A C 1
ATOM 697 O O . LEU A 1 87 ? 2.428 5.571 -4.462 1.00 97.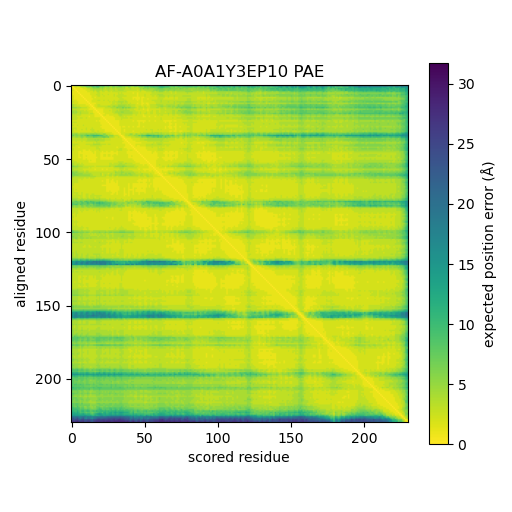06 87 LEU A O 1
ATOM 701 N N . ALA A 1 88 ? 3.725 6.863 -3.160 1.00 97.69 88 ALA A N 1
ATOM 702 C CA . ALA A 1 88 ? 4.530 5.774 -2.620 1.00 97.69 88 ALA A CA 1
ATOM 703 C C . ALA A 1 88 ? 3.685 4.781 -1.809 1.00 97.69 88 ALA A C 1
ATOM 705 O O . ALA A 1 88 ? 3.774 3.571 -2.024 1.00 97.69 88 ALA A O 1
ATOM 706 N N . VAL A 1 89 ? 2.811 5.282 -0.927 1.00 98.25 89 VAL A N 1
ATOM 707 C CA . VAL A 1 89 ? 1.901 4.425 -0.149 1.00 98.25 89 VAL A CA 1
ATOM 708 C C . VAL A 1 89 ? 0.942 3.664 -1.064 1.00 98.25 89 VAL A C 1
ATOM 710 O O . VAL A 1 89 ? 0.810 2.449 -0.921 1.00 98.25 89 VAL A O 1
ATOM 713 N N . LYS A 1 90 ? 0.352 4.336 -2.062 1.00 98.00 90 LYS A N 1
ATOM 714 C CA . LYS A 1 90 ? -0.512 3.686 -3.061 1.00 98.00 90 LYS A CA 1
ATOM 715 C C . LYS A 1 90 ? 0.218 2.604 -3.857 1.00 98.00 90 LYS A C 1
ATOM 717 O O . LYS A 1 90 ? -0.355 1.552 -4.119 1.00 98.00 90 LYS A O 1
ATOM 722 N N . LEU A 1 91 ? 1.482 2.809 -4.233 1.00 98.56 91 LEU A N 1
ATOM 723 C CA . LEU A 1 91 ? 2.245 1.770 -4.933 1.00 98.56 91 LEU A CA 1
ATOM 724 C C . LEU A 1 91 ? 2.471 0.538 -4.049 1.00 98.56 91 LEU A C 1
ATOM 726 O O . LEU A 1 91 ? 2.308 -0.586 -4.525 1.00 98.56 91 LEU A O 1
ATOM 730 N N . MET A 1 92 ? 2.801 0.729 -2.767 1.00 98.69 92 MET A N 1
ATOM 731 C CA . MET A 1 92 ? 2.916 -0.386 -1.817 1.00 98.69 92 MET A CA 1
ATOM 732 C C . MET A 1 92 ? 1.588 -1.130 -1.651 1.00 98.69 92 MET A C 1
ATOM 734 O O . MET A 1 92 ? 1.572 -2.360 -1.649 1.00 98.69 92 MET A O 1
ATOM 738 N N . GLU A 1 93 ? 0.477 -0.399 -1.570 1.00 98.62 93 GLU A N 1
ATOM 739 C CA . GLU A 1 93 ? -0.866 -0.973 -1.518 1.00 98.62 93 GLU A CA 1
ATOM 740 C C . GLU A 1 93 ? -1.147 -1.847 -2.750 1.00 98.62 93 GLU A C 1
ATOM 742 O O . GLU A 1 93 ? -1.513 -3.017 -2.614 1.00 98.62 93 GLU A O 1
ATOM 747 N N . ILE A 1 94 ? -0.896 -1.317 -3.950 1.00 98.31 94 ILE A N 1
ATOM 748 C CA . ILE A 1 94 ? -1.075 -2.033 -5.218 1.00 98.31 94 ILE A CA 1
ATOM 749 C C . ILE A 1 94 ? -0.264 -3.335 -5.235 1.00 98.31 94 ILE A C 1
ATOM 751 O O . ILE A 1 94 ? -0.791 -4.375 -5.625 1.00 98.31 94 ILE A O 1
ATOM 755 N N . ILE A 1 95 ? 0.992 -3.313 -4.777 1.00 98.50 95 ILE A N 1
ATOM 756 C CA . ILE A 1 95 ? 1.846 -4.510 -4.681 1.00 98.50 95 I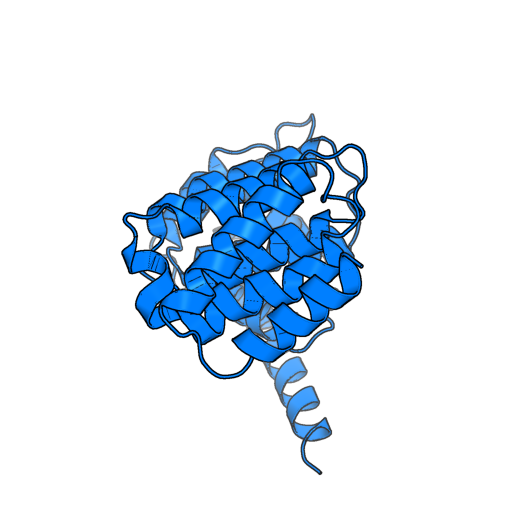LE A CA 1
ATOM 757 C C . ILE A 1 95 ? 1.210 -5.565 -3.762 1.00 98.50 95 ILE A C 1
ATOM 759 O O . ILE A 1 95 ? 1.124 -6.741 -4.129 1.00 98.50 95 ILE A O 1
ATOM 763 N N . ILE A 1 96 ? 0.739 -5.160 -2.581 1.00 98.44 96 ILE A N 1
ATOM 764 C CA . ILE A 1 96 ? 0.149 -6.068 -1.585 1.00 98.44 96 ILE A CA 1
ATOM 765 C C . ILE A 1 96 ? -1.146 -6.701 -2.100 1.00 98.44 96 ILE A C 1
ATOM 767 O O . ILE A 1 96 ? -1.361 -7.904 -1.900 1.00 98.44 96 ILE A O 1
ATOM 771 N N . LEU A 1 97 ? -1.985 -5.909 -2.774 1.00 97.62 97 LEU A N 1
ATOM 772 C CA . LEU A 1 97 ? -3.229 -6.369 -3.387 1.00 97.62 97 LEU A CA 1
ATOM 773 C C . LEU A 1 97 ? -2.964 -7.317 -4.562 1.00 97.62 97 LEU A C 1
ATOM 775 O O . LEU A 1 97 ? -3.586 -8.379 -4.646 1.00 97.62 97 LEU A O 1
ATOM 779 N N . GLN A 1 98 ? -2.021 -6.969 -5.440 1.00 97.62 98 GLN A N 1
ATOM 780 C CA . GLN A 1 98 ? -1.720 -7.738 -6.647 1.00 97.62 98 GLN A CA 1
ATOM 781 C C . GLN A 1 98 ? -1.144 -9.121 -6.326 1.00 97.62 98 GLN A C 1
ATOM 783 O O . GLN A 1 98 ? -1.471 -10.109 -6.986 1.00 97.62 98 GLN A O 1
ATOM 788 N N . PHE A 1 99 ? -0.292 -9.212 -5.304 1.00 96.50 99 PHE A N 1
ATOM 789 C CA . PHE A 1 99 ? 0.446 -10.431 -4.972 1.00 96.50 99 PHE A CA 1
ATOM 790 C C . PHE A 1 99 ? -0.051 -11.099 -3.688 1.00 96.50 99 PHE A C 1
ATOM 792 O O . PHE A 1 99 ? 0.740 -11.602 -2.884 1.00 96.50 99 PHE A O 1
ATOM 799 N N . ARG A 1 100 ? -1.374 -11.135 -3.491 1.00 92.00 100 ARG A N 1
ATOM 800 C CA . ARG A 1 100 ? -2.002 -11.759 -2.319 1.00 92.00 100 ARG A CA 1
ATOM 801 C C . ARG A 1 100 ? -1.485 -13.186 -2.076 1.00 92.00 100 ARG A C 1
ATOM 803 O O . ARG A 1 100 ? -1.498 -14.021 -2.978 1.00 92.00 100 ARG A O 1
ATOM 810 N N . GLY A 1 101 ? -1.031 -13.457 -0.851 1.00 88.12 101 GLY A N 1
ATOM 811 C CA . GLY A 1 101 ? -0.447 -14.737 -0.439 1.00 88.12 101 GLY A CA 1
ATOM 812 C C . GLY A 1 101 ? 0.989 -14.991 -0.917 1.00 88.12 101 GLY A C 1
ATOM 813 O O . GLY A 1 101 ? 1.511 -16.075 -0.675 1.00 88.12 101 GLY A O 1
ATOM 814 N N . LYS A 1 102 ? 1.632 -14.036 -1.606 1.00 93.81 102 LYS A N 1
ATOM 815 C CA . LYS A 1 102 ? 2.996 -14.185 -2.153 1.00 93.81 102 LYS A CA 1
ATOM 816 C C . LYS A 1 102 ? 4.005 -13.162 -1.625 1.00 93.81 102 LYS A C 1
ATOM 818 O O . LYS A 1 102 ? 5.196 -13.334 -1.858 1.00 93.81 102 LYS A O 1
ATOM 823 N N . VAL A 1 103 ? 3.552 -12.112 -0.935 1.00 95.88 103 VAL A N 1
ATOM 824 C CA . VAL A 1 103 ? 4.403 -11.008 -0.444 1.00 95.88 103 VAL A CA 1
ATOM 825 C C . VAL A 1 103 ? 4.266 -10.785 1.063 1.00 95.88 103 VAL A C 1
ATOM 827 O O . VAL A 1 103 ? 4.336 -9.660 1.542 1.00 95.88 103 VAL A O 1
ATOM 830 N N . GLU A 1 104 ? 4.087 -11.855 1.841 1.00 95.06 104 GLU A N 1
ATOM 831 C CA . GLU A 1 104 ? 3.950 -11.755 3.303 1.00 95.06 104 GLU A CA 1
ATOM 832 C C . GLU A 1 104 ? 5.154 -11.053 3.961 1.00 95.06 104 GLU A C 1
ATOM 834 O O . GLU A 1 104 ? 4.988 -10.222 4.852 1.00 95.06 104 GLU A O 1
ATOM 839 N N . THR A 1 105 ? 6.365 -11.297 3.452 1.00 94.25 105 THR A N 1
ATOM 840 C CA . THR A 1 105 ? 7.603 -10.653 3.921 1.00 94.25 105 THR A CA 1
ATOM 841 C C . THR A 1 105 ? 7.671 -9.150 3.628 1.00 94.25 105 THR A C 1
ATOM 843 O O . THR A 1 105 ? 8.474 -8.452 4.240 1.00 94.25 105 THR A O 1
ATOM 846 N N . PHE A 1 106 ? 6.833 -8.637 2.722 1.00 97.19 106 PHE A N 1
ATOM 847 C CA . PHE A 1 106 ? 6.757 -7.216 2.369 1.00 97.19 106 PHE A CA 1
ATOM 848 C C . PHE A 1 106 ? 5.851 -6.416 3.318 1.00 97.19 106 PHE A C 1
ATOM 850 O O . PHE A 1 106 ? 5.983 -5.197 3.403 1.00 97.19 106 PHE A O 1
ATOM 857 N N . LEU A 1 107 ? 4.956 -7.080 4.063 1.00 97.81 107 LEU A N 1
ATOM 858 C CA . LEU A 1 107 ? 3.973 -6.398 4.913 1.00 97.81 107 LEU A CA 1
ATOM 859 C C . LEU A 1 107 ? 4.634 -5.600 6.044 1.00 97.81 107 LEU A C 1
ATOM 861 O O . LEU A 1 107 ? 4.313 -4.431 6.235 1.00 97.81 107 LEU A O 1
ATOM 865 N N . CYS A 1 108 ? 5.571 -6.208 6.779 1.00 97.62 108 CYS A N 1
ATOM 866 C CA . CYS A 1 108 ? 6.229 -5.541 7.908 1.00 97.62 108 CYS A CA 1
ATOM 867 C C . CYS A 1 108 ? 7.030 -4.303 7.469 1.00 97.62 108 CYS A C 1
ATOM 869 O O . CYS A 1 108 ? 6.736 -3.226 7.989 1.00 97.62 108 CYS A O 1
ATOM 871 N N . PRO A 1 109 ? 7.928 -4.384 6.463 1.00 97.94 109 PRO A N 1
ATOM 872 C CA . PRO A 1 109 ? 8.648 -3.206 5.977 1.00 97.94 109 PRO A CA 1
ATOM 873 C C . PRO A 1 109 ? 7.725 -2.086 5.475 1.00 97.94 109 PRO A C 1
ATOM 875 O O . PRO A 1 109 ? 7.975 -0.914 5.749 1.00 97.94 109 PRO A O 1
ATOM 878 N N . ALA A 1 110 ? 6.637 -2.423 4.771 1.00 98.38 110 ALA A N 1
ATOM 879 C CA . ALA A 1 110 ? 5.691 -1.426 4.270 1.00 98.38 110 ALA A CA 1
ATOM 880 C C . ALA A 1 110 ? 4.971 -0.681 5.410 1.00 98.38 110 ALA A C 1
ATOM 882 O O . ALA A 1 110 ? 4.862 0.546 5.384 1.00 98.38 110 ALA A O 1
ATOM 883 N N . ILE A 1 111 ? 4.511 -1.411 6.434 1.00 98.38 111 ILE A N 1
ATOM 884 C CA . ILE A 1 111 ? 3.830 -0.821 7.595 1.00 98.38 111 ILE A CA 1
ATOM 885 C C . ILE A 1 111 ? 4.809 0.024 8.426 1.00 98.38 111 ILE A C 1
ATOM 887 O O . ILE A 1 111 ? 4.456 1.126 8.845 1.00 98.38 111 ILE A O 1
ATOM 891 N N . GLU A 1 112 ? 6.039 -0.451 8.640 1.00 97.25 112 GLU A N 1
ATOM 892 C CA . GLU A 1 112 ? 7.089 0.292 9.352 1.00 97.25 112 GLU A CA 1
ATOM 893 C C . GLU A 1 112 ? 7.422 1.621 8.674 1.00 97.25 112 GLU A C 1
ATOM 895 O O . GLU A 1 112 ? 7.544 2.652 9.341 1.00 97.25 112 GLU A O 1
ATOM 900 N N . LEU A 1 113 ? 7.527 1.613 7.345 1.00 96.88 113 LEU A N 1
ATOM 901 C CA . LEU A 1 113 ? 7.829 2.808 6.570 1.00 96.88 113 LEU A CA 1
ATOM 902 C C . LEU A 1 113 ? 6.729 3.871 6.714 1.00 96.88 113 LEU A C 1
ATOM 904 O O . LEU A 1 113 ? 7.031 5.046 6.939 1.00 96.88 113 LEU A O 1
ATOM 908 N N . VAL A 1 114 ? 5.458 3.458 6.665 1.00 96.38 114 VAL A N 1
ATOM 909 C CA . VAL A 1 114 ? 4.319 4.354 6.915 1.00 96.38 114 VAL A CA 1
ATOM 910 C C . VAL A 1 114 ? 4.306 4.864 8.354 1.00 96.38 114 VAL A C 1
ATOM 912 O O . VAL A 1 114 ? 4.114 6.060 8.570 1.00 96.38 114 VAL A O 1
ATOM 915 N N . ALA A 1 115 ? 4.563 3.998 9.337 1.00 95.56 115 ALA A N 1
ATOM 916 C CA . ALA A 1 115 ? 4.632 4.389 10.744 1.00 95.56 115 ALA A CA 1
ATOM 917 C C . ALA A 1 115 ? 5.677 5.492 10.970 1.00 95.56 115 ALA A C 1
ATOM 919 O O . ALA A 1 115 ? 5.379 6.524 11.574 1.00 95.56 115 ALA A O 1
ATOM 920 N N . LYS A 1 116 ? 6.876 5.306 10.405 1.00 93.62 116 LYS A N 1
ATOM 921 C CA . LYS A 1 116 ? 7.970 6.277 10.477 1.00 93.62 116 LYS A CA 1
ATOM 922 C C . LYS A 1 116 ? 7.596 7.597 9.809 1.00 93.62 116 LYS A C 1
ATOM 924 O O . LYS A 1 116 ? 7.873 8.659 10.362 1.00 93.62 116 LYS A O 1
ATOM 929 N N . ARG A 1 117 ? 6.941 7.565 8.641 1.00 93.81 117 ARG A N 1
ATOM 930 C CA . ARG A 1 117 ? 6.513 8.803 7.976 1.00 93.81 117 ARG A CA 1
ATOM 931 C C . ARG A 1 117 ? 5.412 9.531 8.753 1.00 93.81 117 ARG A C 1
ATOM 933 O O . ARG A 1 117 ? 5.455 10.753 8.834 1.00 93.81 117 ARG A O 1
ATOM 940 N N . LEU A 1 118 ? 4.490 8.820 9.402 1.00 92.38 118 LEU A N 1
ATOM 941 C CA . LEU A 1 118 ? 3.467 9.416 10.281 1.00 92.38 118 LEU A CA 1
ATOM 942 C C . LEU A 1 118 ? 4.044 10.076 11.549 1.00 92.38 118 LEU A C 1
ATOM 944 O O . LEU A 1 118 ? 3.371 10.910 12.173 1.00 92.38 118 LEU A O 1
ATOM 948 N N . GLU A 1 119 ? 5.259 9.701 11.957 1.00 88.62 119 GLU A N 1
ATOM 949 C CA . GLU A 1 119 ? 5.963 10.297 13.096 1.00 88.62 119 GLU A CA 1
ATOM 950 C C . GLU A 1 119 ? 6.526 11.686 12.767 1.00 88.62 119 GLU A C 1
ATOM 952 O O . GLU A 1 119 ? 6.392 12.598 13.579 1.00 88.62 119 GLU A O 1
ATOM 957 N N . VAL A 1 120 ? 7.100 11.860 11.572 1.00 85.81 120 VAL A N 1
ATOM 958 C CA . VAL A 1 120 ? 7.825 13.086 11.180 1.00 85.81 120 VAL A CA 1
ATOM 959 C C . VAL A 1 120 ? 7.079 13.969 10.172 1.00 85.81 120 VAL A C 1
ATOM 961 O O . VAL A 1 120 ? 7.392 15.149 10.036 1.00 85.81 120 VAL A O 1
ATOM 964 N N . GLY A 1 121 ? 6.117 13.406 9.440 1.00 73.38 121 GLY A N 1
ATOM 965 C CA . GLY A 1 121 ? 5.428 14.055 8.327 1.00 73.38 121 GLY A CA 1
ATOM 966 C C . GLY A 1 121 ? 4.171 14.828 8.728 1.00 73.38 121 GLY A C 1
ATOM 967 O O . GLY A 1 121 ? 3.617 14.680 9.822 1.00 73.38 121 GLY A O 1
ATOM 968 N N . LYS A 1 122 ? 3.672 15.651 7.799 1.00 74.19 122 LYS A N 1
ATOM 969 C CA . LYS A 1 122 ? 2.382 16.330 7.963 1.00 74.19 122 LYS A CA 1
ATOM 970 C C . LYS A 1 122 ? 1.244 15.317 7.880 1.00 74.19 122 LYS A C 1
ATOM 972 O O . LYS A 1 122 ? 1.097 14.594 6.901 1.00 74.19 122 LYS A O 1
ATOM 977 N N . ARG A 1 123 ? 0.385 15.313 8.896 1.00 81.69 123 ARG A N 1
ATOM 978 C CA . ARG A 1 123 ? -0.790 14.436 8.977 1.00 81.69 123 ARG A CA 1
ATOM 979 C C . ARG A 1 123 ? -1.979 15.074 8.267 1.00 81.69 123 ARG A C 1
ATOM 981 O O . ARG A 1 123 ? -2.870 15.624 8.910 1.00 81.69 123 ARG A O 1
ATOM 988 N N . THR A 1 124 ? -1.954 15.064 6.938 1.00 89.75 124 THR A N 1
ATOM 989 C CA . THR A 1 124 ? -3.108 15.486 6.133 1.00 89.75 124 THR A CA 1
ATOM 990 C C . THR A 1 124 ? -4.178 14.391 6.124 1.00 89.75 124 THR A C 1
ATOM 992 O O . THR A 1 124 ? -3.874 13.211 6.318 1.00 89.75 124 THR A O 1
ATOM 995 N N . SER A 1 125 ? -5.438 14.768 5.888 1.00 90.31 125 SER A N 1
ATOM 996 C CA . SER A 1 125 ? -6.530 13.803 5.685 1.00 90.31 125 SER A CA 1
ATOM 997 C C . SER A 1 125 ? -6.230 12.855 4.526 1.00 90.31 125 SER A C 1
ATOM 999 O O . SER A 1 125 ? -6.461 11.657 4.631 1.00 90.31 125 SER A O 1
ATOM 1001 N N . ASP A 1 126 ? -5.659 13.387 3.448 1.00 92.69 126 ASP A N 1
ATOM 1002 C CA . ASP A 1 126 ? -5.385 12.635 2.226 1.00 92.69 126 ASP A CA 1
ATOM 1003 C C . ASP A 1 126 ? -4.299 11.583 2.452 1.00 92.69 126 ASP A C 1
ATOM 1005 O O . ASP A 1 126 ? -4.439 10.446 1.999 1.00 92.69 126 ASP A O 1
ATOM 1009 N N . PHE A 1 127 ? -3.251 11.932 3.207 1.00 94.81 127 PHE A N 1
ATOM 1010 C CA . PHE A 1 127 ? -2.215 10.973 3.578 1.00 94.81 127 PHE A CA 1
ATOM 1011 C C . PHE A 1 127 ? -2.748 9.905 4.540 1.00 94.81 127 PHE A C 1
ATOM 1013 O O . PHE A 1 127 ? -2.428 8.725 4.410 1.00 94.81 127 PHE A O 1
ATOM 1020 N N . LEU A 1 128 ? -3.619 10.284 5.479 1.00 95.19 128 LEU A N 1
ATOM 1021 C CA . LEU A 1 128 ? -4.268 9.322 6.367 1.00 95.19 128 LEU A CA 1
ATOM 1022 C C . LEU A 1 128 ? -5.125 8.311 5.587 1.00 95.19 128 LEU A C 1
ATOM 1024 O O . LEU A 1 128 ? -5.063 7.122 5.894 1.00 95.19 128 LEU A O 1
ATOM 1028 N N . ILE A 1 129 ? -5.885 8.753 4.577 1.00 96.81 129 ILE A N 1
ATOM 1029 C CA . ILE A 1 129 ? -6.722 7.868 3.749 1.00 96.81 129 ILE A CA 1
ATOM 1030 C C . ILE A 1 129 ? -5.866 6.795 3.070 1.00 96.81 129 ILE A C 1
ATOM 1032 O O . ILE A 1 129 ? -6.160 5.613 3.216 1.00 96.81 129 ILE A O 1
ATOM 1036 N N . VAL A 1 130 ? -4.767 7.175 2.408 1.00 97.19 130 VAL A N 1
ATOM 1037 C CA . VAL A 1 130 ? -3.899 6.190 1.735 1.00 97.19 130 VAL A CA 1
ATOM 1038 C C . VAL A 1 130 ? -3.194 5.255 2.721 1.00 97.19 130 VAL A C 1
ATOM 1040 O O . VAL A 1 130 ? -2.998 4.080 2.423 1.00 97.19 130 VAL A O 1
ATOM 1043 N N . CYS A 1 131 ? -2.842 5.737 3.918 1.00 97.81 131 CYS A N 1
ATOM 1044 C CA . CYS A 1 131 ? -2.276 4.890 4.970 1.00 97.81 131 CYS A CA 1
ATOM 1045 C C . CYS A 1 131 ? -3.296 3.857 5.471 1.00 97.81 131 CYS A C 1
ATOM 1047 O O . CYS A 1 131 ? -2.935 2.706 5.727 1.00 97.81 131 CYS A O 1
ATOM 1049 N N . LEU A 1 132 ? -4.564 4.259 5.602 1.00 98.25 132 LEU A N 1
ATOM 1050 C CA . LEU A 1 132 ? -5.658 3.363 5.963 1.00 98.25 132 LEU A CA 1
ATOM 1051 C C . LEU A 1 132 ? -5.932 2.344 4.851 1.00 98.25 132 LEU A C 1
ATOM 1053 O O . LEU A 1 132 ? -6.069 1.164 5.156 1.00 98.25 132 LEU A O 1
ATOM 1057 N N . ASP A 1 133 ? -5.916 2.753 3.582 1.00 98.44 133 ASP A N 1
ATOM 1058 C CA . ASP A 1 133 ? -6.061 1.842 2.440 1.00 98.44 133 ASP A CA 1
ATOM 1059 C C . ASP A 1 133 ? -4.936 0.789 2.398 1.00 98.44 133 ASP A C 1
ATOM 1061 O O . ASP A 1 133 ? -5.217 -0.410 2.302 1.00 98.44 133 ASP A O 1
ATOM 1065 N N . LEU A 1 134 ? -3.675 1.191 2.623 1.00 98.62 134 LEU A N 1
ATOM 1066 C CA . LEU A 1 134 ? -2.557 0.254 2.803 1.00 98.62 134 LEU A CA 1
ATOM 1067 C C . LEU A 1 134 ? -2.812 -0.713 3.968 1.00 98.62 134 LEU A C 1
ATOM 1069 O O . LEU A 1 134 ? -2.625 -1.923 3.831 1.00 98.62 134 LEU A O 1
ATOM 1073 N N . PHE A 1 135 ? -3.255 -0.202 5.119 1.00 98.56 135 PHE A N 1
ATOM 1074 C CA . PHE A 1 135 ? -3.587 -1.032 6.276 1.00 98.56 135 PHE A CA 1
ATOM 1075 C C . PHE A 1 135 ? -4.706 -2.036 5.956 1.00 98.56 135 PHE A C 1
ATOM 1077 O O . PHE A 1 135 ? -4.612 -3.203 6.341 1.00 98.56 135 PHE A O 1
ATOM 1084 N N . PHE A 1 136 ? -5.729 -1.635 5.200 1.00 98.50 136 PHE A N 1
ATOM 1085 C CA . PHE A 1 136 ? -6.806 -2.517 4.751 1.00 98.50 136 PHE A CA 1
ATOM 1086 C C . PHE A 1 136 ? -6.309 -3.576 3.760 1.00 98.50 136 PHE A C 1
ATOM 1088 O O . PHE A 1 136 ? -6.719 -4.735 3.861 1.00 98.50 136 PHE A O 1
ATOM 1095 N N . ALA A 1 137 ? -5.391 -3.226 2.856 1.00 98.44 137 ALA A N 1
ATOM 1096 C CA . ALA A 1 137 ? -4.735 -4.181 1.966 1.00 98.44 137 ALA A CA 1
ATOM 1097 C C . ALA A 1 137 ? -3.914 -5.218 2.753 1.00 98.44 137 ALA A C 1
ATOM 1099 O O . ALA A 1 137 ? -4.021 -6.419 2.489 1.00 98.44 137 ALA A O 1
ATOM 1100 N N . CYS A 1 138 ? -3.163 -4.784 3.771 1.00 98.25 138 CYS A N 1
ATOM 1101 C CA . CYS A 1 138 ? -2.444 -5.675 4.685 1.00 98.25 138 CYS A CA 1
ATOM 1102 C C . CYS A 1 138 ? -3.405 -6.605 5.444 1.00 98.25 138 CYS A C 1
ATOM 1104 O O . CYS A 1 138 ? -3.183 -7.818 5.483 1.00 98.25 138 CYS A O 1
ATOM 1106 N N . LEU A 1 139 ? -4.513 -6.070 5.977 1.00 97.19 139 LEU A N 1
ATOM 1107 C CA . LEU A 1 139 ? -5.550 -6.867 6.639 1.00 97.19 139 LEU A CA 1
ATOM 1108 C C . LEU A 1 139 ? -6.153 -7.913 5.693 1.00 97.19 139 LEU A C 1
ATOM 1110 O O . LEU A 1 139 ? -6.302 -9.064 6.087 1.00 97.19 139 LEU A O 1
ATOM 1114 N N . LEU A 1 140 ? -6.454 -7.557 4.442 1.00 96.25 140 LEU A N 1
ATOM 1115 C CA . LEU A 1 140 ? -6.958 -8.506 3.442 1.00 96.25 140 LEU A CA 1
ATOM 1116 C C . LEU A 1 140 ? -5.949 -9.629 3.140 1.00 96.25 140 LEU A C 1
ATOM 1118 O O . LEU A 1 140 ? -6.342 -10.755 2.800 1.00 96.25 140 LEU A O 1
ATOM 1122 N N . HIS A 1 141 ? -4.656 -9.317 3.222 1.00 95.69 141 HIS A N 1
ATOM 1123 C CA . HIS A 1 141 ? -3.567 -10.248 2.959 1.00 95.69 141 HIS A CA 1
ATOM 1124 C C . HIS A 1 141 ? -3.353 -11.219 4.126 1.00 95.69 141 HIS A C 1
ATOM 1126 O O . HIS A 1 141 ? -3.448 -12.429 3.930 1.00 95.69 141 HIS A O 1
ATOM 1132 N N . ASN A 1 142 ? -3.082 -10.694 5.324 1.00 94.88 142 ASN A N 1
ATOM 1133 C CA . ASN A 1 142 ? -2.876 -11.463 6.550 1.00 94.88 142 ASN A CA 1
ATOM 1134 C C . ASN A 1 142 ? -3.330 -10.628 7.773 1.00 94.88 142 ASN A C 1
ATOM 1136 O O . ASN A 1 142 ? -2.549 -9.821 8.293 1.00 94.88 142 ASN A O 1
ATOM 1140 N N . PRO A 1 143 ? -4.586 -10.796 8.244 1.00 94.56 143 PRO A N 1
ATOM 1141 C CA . PRO A 1 143 ? -5.140 -9.996 9.333 1.00 94.56 143 PRO A CA 1
ATOM 1142 C C . PRO A 1 143 ? -4.351 -10.132 10.638 1.00 94.56 143 PRO A C 1
ATOM 1144 O O . PRO A 1 143 ? -4.040 -9.130 11.276 1.00 94.56 143 PRO A O 1
ATOM 1147 N N . GLN A 1 144 ? -4.010 -11.363 11.034 1.00 93.69 144 GLN A N 1
ATOM 1148 C CA . GLN A 1 144 ? -3.312 -11.638 12.291 1.00 93.69 144 GLN A CA 1
ATOM 1149 C C . GLN A 1 144 ? -1.933 -10.977 12.325 1.00 93.69 144 GLN A C 1
ATOM 1151 O O . GLN A 1 144 ? -1.637 -10.250 13.272 1.00 93.69 144 GLN A O 1
ATOM 1156 N N . LEU A 1 145 ? -1.127 -11.176 11.278 1.00 95.12 145 LEU A N 1
ATOM 1157 C CA . LEU A 1 145 ? 0.207 -10.582 11.190 1.00 95.12 145 LEU A CA 1
ATOM 1158 C C . LEU A 1 145 ? 0.135 -9.049 11.159 1.00 95.12 145 LEU A C 1
ATOM 1160 O O . LEU A 1 145 ? 0.902 -8.373 11.839 1.00 95.12 145 LEU A O 1
ATOM 1164 N N . THR A 1 146 ? -0.822 -8.487 10.420 1.00 97.06 146 THR A N 1
ATOM 1165 C CA . THR A 1 146 ? -1.009 -7.031 10.326 1.00 97.06 146 THR A CA 1
ATOM 1166 C C . THR A 1 146 ? -1.338 -6.413 11.686 1.00 97.06 146 THR A C 1
ATOM 1168 O O . THR A 1 146 ? -0.761 -5.392 12.067 1.00 97.06 146 THR A O 1
ATOM 1171 N N . ILE A 1 147 ? -2.234 -7.041 12.451 1.00 96.62 147 ILE A N 1
ATOM 1172 C CA . ILE A 1 147 ? -2.557 -6.621 13.818 1.00 96.62 147 ILE A CA 1
ATOM 1173 C C . ILE A 1 147 ? -1.318 -6.714 14.719 1.00 96.62 147 ILE A C 1
ATOM 1175 O O . ILE A 1 147 ? -1.004 -5.757 15.420 1.00 96.62 147 ILE A O 1
ATOM 1179 N N . GLU A 1 148 ? -0.572 -7.817 14.659 1.00 95.56 148 GLU A N 1
ATOM 1180 C CA . GLU A 1 148 ? 0.643 -8.012 15.458 1.00 95.56 148 GLU A CA 1
ATOM 1181 C C . GLU A 1 148 ? 1.705 -6.931 15.190 1.00 95.56 148 GLU A C 1
ATOM 1183 O O . GLU A 1 148 ? 2.260 -6.362 16.134 1.00 95.56 148 GLU A O 1
ATOM 1188 N N . ILE A 1 149 ? 1.965 -6.608 13.919 1.00 97.38 149 ILE A N 1
ATOM 1189 C CA . ILE A 1 149 ? 2.925 -5.566 13.523 1.00 97.38 149 ILE A CA 1
ATOM 1190 C C . ILE A 1 149 ? 2.458 -4.196 14.030 1.00 97.38 149 ILE A C 1
ATOM 1192 O O . ILE A 1 149 ? 3.197 -3.493 14.719 1.00 97.38 149 ILE A O 1
ATOM 1196 N N . THR A 1 150 ? 1.208 -3.822 13.745 1.00 97.38 150 THR A N 1
ATOM 1197 C CA . THR A 1 150 ? 0.664 -2.498 14.104 1.00 97.38 150 THR A CA 1
ATOM 1198 C C . THR A 1 150 ? 0.523 -2.280 15.616 1.00 97.38 150 THR A C 1
ATOM 1200 O O . THR A 1 150 ? 0.515 -1.136 16.066 1.00 97.38 150 THR A O 1
ATOM 1203 N N . GLN A 1 151 ? 0.459 -3.342 16.425 1.00 95.50 151 GLN A N 1
ATOM 1204 C CA . GLN A 1 151 ? 0.506 -3.242 17.890 1.00 95.50 151 GLN A CA 1
ATOM 1205 C C . GLN A 1 151 ? 1.908 -2.967 18.445 1.00 95.50 151 GLN A C 1
ATOM 1207 O O . GLN A 1 151 ? 2.025 -2.421 19.541 1.00 95.50 151 GLN A O 1
ATOM 1212 N N . ARG A 1 152 ? 2.962 -3.371 17.728 1.00 95.62 152 ARG A N 1
ATOM 1213 C CA . ARG A 1 152 ? 4.362 -3.188 18.151 1.00 95.62 152 ARG A CA 1
ATOM 1214 C C . ARG A 1 152 ? 4.936 -1.841 17.742 1.00 95.62 152 ARG A C 1
ATOM 1216 O O . ARG A 1 152 ? 5.885 -1.371 18.363 1.00 95.62 152 ARG A O 1
ATOM 1223 N N . LEU A 1 153 ? 4.391 -1.259 16.682 1.00 95.50 153 LEU A N 1
ATOM 1224 C CA . LEU A 1 153 ? 4.810 0.038 16.182 1.00 95.50 153 LEU A CA 1
ATOM 1225 C C . LEU A 1 153 ? 4.083 1.147 16.923 1.00 95.50 153 LEU A C 1
ATOM 1227 O O . LEU A 1 153 ? 2.902 1.026 17.248 1.00 95.50 153 LEU A O 1
ATOM 1231 N N . TYR A 1 154 ? 4.797 2.239 17.146 1.00 92.38 154 TYR A N 1
ATOM 1232 C CA . TYR A 1 154 ? 4.269 3.428 17.785 1.00 92.38 154 TYR A CA 1
ATOM 1233 C C . TYR A 1 154 ? 4.271 4.579 16.795 1.00 92.38 154 TYR A C 1
ATOM 1235 O O . TYR A 1 154 ? 5.155 4.690 15.949 1.00 92.38 154 TYR A O 1
ATOM 1243 N N . VAL A 1 155 ? 3.273 5.434 16.923 1.00 86.94 155 VAL A N 1
ATOM 1244 C CA . VAL A 1 155 ? 3.203 6.731 16.261 1.00 86.94 155 VAL A CA 1
ATOM 1245 C C . VAL A 1 155 ? 3.104 7.784 17.342 1.00 86.94 155 VAL A C 1
ATOM 1247 O O . VAL A 1 155 ? 2.535 7.504 18.388 1.00 86.94 155 VAL A O 1
ATOM 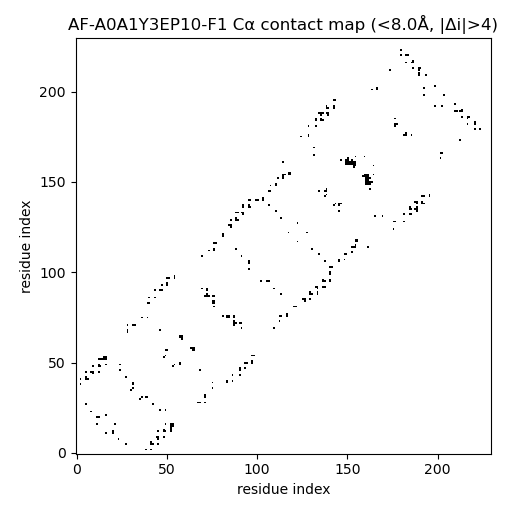1250 N N . ASN A 1 156 ? 3.612 8.987 17.061 1.00 77.88 156 ASN A N 1
ATOM 1251 C CA . ASN A 1 156 ? 3.571 10.161 17.939 1.00 77.88 156 ASN A CA 1
ATOM 1252 C C . ASN A 1 156 ? 4.429 10.087 19.227 1.00 77.88 156 ASN A C 1
ATOM 1254 O O . ASN A 1 156 ? 4.868 9.032 19.678 1.00 77.88 156 ASN A O 1
ATOM 1258 N N . GLU A 1 157 ? 4.652 11.254 19.839 1.00 75.25 157 GLU A N 1
ATOM 1259 C CA . GLU A 1 157 ? 5.451 11.406 21.067 1.00 75.25 157 GLU A CA 1
ATOM 1260 C C . GLU A 1 157 ? 4.841 10.696 22.288 1.00 75.25 157 GLU A C 1
ATOM 1262 O O . GLU A 1 157 ? 5.552 10.317 23.218 1.00 75.25 157 GLU A O 1
ATOM 1267 N N . GLN A 1 158 ? 3.520 10.495 22.285 1.00 76.62 158 GLN A N 1
ATOM 1268 C CA . GLN A 1 158 ? 2.769 9.849 23.364 1.00 76.62 158 GLN A CA 1
ATOM 1269 C C . GLN A 1 158 ? 2.887 8.317 23.319 1.00 76.62 158 GLN A C 1
ATOM 1271 O O . GLN A 1 158 ? 2.357 7.645 24.204 1.00 76.62 158 GLN A O 1
ATOM 1276 N N . LYS A 1 159 ? 3.608 7.766 22.328 1.00 82.38 159 LYS A N 1
ATOM 1277 C CA . LYS A 1 159 ? 3.783 6.324 22.104 1.00 82.38 159 LYS A CA 1
ATOM 1278 C C . LYS A 1 159 ? 2.446 5.597 22.005 1.00 82.38 159 LYS A C 1
ATOM 1280 O O . LYS A 1 159 ? 2.246 4.530 22.589 1.00 82.38 159 LYS A O 1
ATOM 1285 N N . GLU A 1 160 ? 1.523 6.179 21.253 1.00 91.00 160 GLU A N 1
ATOM 1286 C CA . GLU A 1 160 ? 0.307 5.489 20.847 1.00 91.00 160 GLU A CA 1
ATOM 1287 C C . GLU A 1 160 ? 0.668 4.362 19.872 1.00 91.00 160 GLU A C 1
ATOM 1289 O O . GLU A 1 160 ? 1.465 4.565 18.959 1.00 91.00 160 GLU A O 1
ATOM 1294 N N . THR A 1 161 ? 0.111 3.159 20.039 1.00 95.44 161 THR A N 1
ATOM 1295 C CA . THR A 1 161 ? 0.339 2.090 19.049 1.00 95.44 161 THR A CA 1
ATOM 1296 C C . THR A 1 161 ? -0.264 2.484 17.703 1.00 95.44 161 THR A C 1
ATOM 1298 O O . THR A 1 161 ? -1.372 3.025 17.671 1.00 95.44 161 THR A O 1
ATOM 1301 N N . LEU A 1 162 ? 0.386 2.126 16.597 1.00 96.50 162 LEU A N 1
ATOM 1302 C CA . LEU A 1 162 ? -0.116 2.384 15.247 1.00 96.50 162 LEU A CA 1
ATOM 1303 C C . LEU A 1 162 ? -1.524 1.804 15.037 1.00 96.50 162 LEU A C 1
ATOM 1305 O O . LEU A 1 162 ? -2.363 2.435 14.397 1.00 96.50 162 LEU A O 1
ATOM 1309 N N . LEU A 1 163 ? -1.814 0.639 15.632 1.00 97.12 163 LEU A N 1
ATOM 1310 C CA . LEU A 1 163 ? -3.151 0.045 15.594 1.00 97.12 163 LEU A CA 1
ATOM 1311 C C . LEU A 1 163 ? -4.210 0.964 16.221 1.00 97.12 163 LEU A C 1
ATOM 1313 O O . LEU A 1 163 ? -5.264 1.173 15.623 1.00 97.12 163 LEU A O 1
ATOM 1317 N N . HIS A 1 164 ? -3.950 1.496 17.421 1.00 95.81 164 HIS A N 1
ATOM 1318 C CA . HIS A 1 164 ? -4.882 2.415 18.082 1.00 95.81 164 HIS A CA 1
ATOM 1319 C C . HIS A 1 164 ? -5.085 3.677 17.244 1.00 95.81 164 HIS A C 1
ATOM 1321 O O . HIS A 1 164 ? -6.230 4.027 16.971 1.00 95.81 164 HIS A O 1
ATOM 1327 N N . TYR A 1 165 ? -3.997 4.253 16.727 1.00 95.25 165 TYR A N 1
ATOM 1328 C CA . TYR A 1 165 ? -4.047 5.440 15.879 1.00 95.25 165 TYR A CA 1
ATOM 1329 C C . TYR A 1 165 ? -4.917 5.228 14.636 1.00 95.25 165 TYR A C 1
ATOM 1331 O O . TYR A 1 165 ? -5.826 6.018 14.374 1.00 95.25 165 TYR A O 1
ATOM 1339 N N . PHE A 1 166 ? -4.700 4.146 13.883 1.00 96.75 166 PHE A N 1
ATOM 1340 C CA . PHE A 1 166 ? -5.515 3.855 12.704 1.00 96.75 166 PHE A CA 1
ATOM 1341 C C . PHE A 1 166 ? -6.978 3.616 13.055 1.00 96.75 166 PHE A C 1
ATOM 1343 O O . PHE A 1 166 ? -7.850 4.192 12.414 1.00 96.75 166 PHE A O 1
ATOM 1350 N N . LEU A 1 167 ? -7.272 2.823 14.085 1.00 96.75 167 LEU A N 1
ATOM 1351 C CA . LEU A 1 167 ? -8.653 2.543 14.478 1.00 96.75 167 LEU A CA 1
ATOM 1352 C C . LEU A 1 167 ? -9.378 3.793 14.997 1.00 96.75 167 LEU A C 1
ATOM 1354 O O . LEU A 1 167 ? -10.540 4.007 14.652 1.00 96.75 167 LEU A O 1
ATOM 1358 N N . ALA A 1 168 ? -8.708 4.631 15.787 1.00 94.75 168 ALA A N 1
ATOM 1359 C CA . ALA A 1 168 ? -9.276 5.866 16.311 1.00 94.75 168 ALA A CA 1
ATOM 1360 C C . ALA A 1 168 ? -9.633 6.839 15.179 1.00 94.75 168 ALA A C 1
ATOM 1362 O O . ALA A 1 168 ? -10.765 7.317 15.129 1.00 94.75 168 ALA A O 1
ATOM 1363 N N . ASN A 1 169 ? -8.710 7.068 14.238 1.00 94.19 169 ASN A N 1
ATOM 1364 C CA . ASN A 1 169 ? -8.931 7.964 13.099 1.00 94.19 169 ASN A CA 1
ATOM 1365 C C . ASN A 1 169 ? -9.936 7.395 12.087 1.00 94.19 169 ASN A C 1
ATOM 1367 O O . ASN A 1 169 ? -10.778 8.115 11.559 1.00 94.19 169 ASN A O 1
ATOM 1371 N N . TRP A 1 170 ? -9.893 6.087 11.841 1.00 95.94 170 TRP A N 1
ATOM 1372 C CA . TRP A 1 170 ? -10.839 5.426 10.949 1.00 95.94 170 TRP A CA 1
ATOM 1373 C C . TRP A 1 170 ? -12.274 5.551 11.471 1.00 95.94 170 TRP A C 1
ATOM 1375 O O . TRP A 1 170 ? -13.179 5.962 10.747 1.00 95.94 170 TRP A O 1
ATOM 1385 N N . PHE A 1 171 ? -12.493 5.244 12.751 1.00 95.50 171 PHE A N 1
ATOM 1386 C CA . PHE A 1 171 ? -13.824 5.289 13.345 1.00 95.50 171 PHE A CA 1
ATOM 1387 C C . PHE A 1 171 ? -14.220 6.683 13.859 1.00 95.50 171 PHE A C 1
ATOM 1389 O O . PHE A 1 171 ? -15.357 6.836 14.313 1.00 95.50 171 PHE A O 1
ATOM 1396 N N . SER A 1 172 ? -13.357 7.704 13.813 1.00 94.25 172 SER A N 1
ATOM 1397 C CA . SER A 1 172 ? -13.765 9.078 14.140 1.00 94.25 172 SER A CA 1
ATOM 1398 C C . SER A 1 172 ? -14.611 9.690 13.029 1.00 94.25 172 SER A C 1
ATOM 1400 O O . SER A 1 172 ? -15.649 10.280 13.318 1.00 94.25 172 SER A O 1
ATOM 1402 N N . ASP A 1 173 ? -14.208 9.503 11.769 1.00 91.06 173 ASP A N 1
ATOM 1403 C CA . ASP A 1 173 ? -14.966 9.961 10.607 1.00 91.06 173 ASP A CA 1
ATOM 1404 C C . ASP A 1 173 ? -14.800 9.006 9.420 1.00 91.06 173 ASP A C 1
ATOM 1406 O O . ASP A 1 173 ? -13.806 9.015 8.705 1.00 91.06 173 ASP A O 1
ATOM 1410 N N . MET A 1 174 ? -15.830 8.198 9.184 1.00 89.56 174 MET A N 1
ATOM 1411 C CA . MET A 1 174 ? -15.878 7.259 8.062 1.00 89.56 174 MET A CA 1
ATOM 1412 C C . MET A 1 174 ? -16.222 7.944 6.730 1.00 89.56 174 MET A C 1
ATOM 1414 O O . MET A 1 174 ? -16.184 7.295 5.687 1.00 89.56 174 MET A O 1
ATOM 1418 N N . ASN A 1 175 ? -16.602 9.227 6.735 1.00 89.06 175 ASN A N 1
ATOM 1419 C CA . ASN A 1 175 ? -16.987 9.942 5.516 1.00 89.06 175 ASN A CA 1
ATOM 1420 C C . ASN A 1 175 ? -15.782 10.474 4.733 1.00 89.06 175 ASN A C 1
ATOM 1422 O O . ASN A 1 175 ? -15.956 10.897 3.591 1.00 89.06 175 ASN A O 1
ATOM 1426 N N . ILE A 1 176 ? -14.574 10.403 5.307 1.00 91.56 176 ILE A N 1
ATOM 1427 C CA . ILE A 1 176 ? -13.325 10.755 4.619 1.00 91.56 176 ILE A CA 1
ATOM 1428 C C . ILE A 1 176 ? -13.074 9.874 3.384 1.00 91.56 176 ILE A C 1
ATOM 1430 O O . ILE A 1 176 ? -12.402 10.300 2.452 1.00 91.56 176 ILE A O 1
ATOM 1434 N N . PHE A 1 177 ? -13.652 8.666 3.336 1.00 92.75 177 PHE A N 1
ATOM 1435 C CA . PHE A 1 177 ? -13.563 7.763 2.186 1.00 92.75 177 PHE A CA 1
ATOM 1436 C C . PHE A 1 177 ? -14.552 8.182 1.091 1.00 92.75 177 PHE A C 1
ATOM 1438 O O . PHE A 1 177 ? -15.720 7.762 1.042 1.00 92.75 177 PHE A O 1
ATOM 1445 N N . ILE A 1 178 ? -14.080 9.050 0.202 1.00 88.00 178 ILE A N 1
ATOM 1446 C CA . ILE A 1 178 ? -14.903 9.646 -0.852 1.00 88.00 178 ILE A CA 1
ATOM 1447 C C . ILE A 1 178 ? -14.866 8.789 -2.117 1.00 88.00 178 ILE A C 1
ATOM 1449 O O . ILE A 1 178 ? -15.919 8.571 -2.724 1.00 88.00 178 ILE A O 1
ATOM 1453 N N . SER A 1 179 ? -13.688 8.294 -2.511 1.00 91.81 179 SER A N 1
ATOM 1454 C CA . SER A 1 179 ? -13.527 7.591 -3.781 1.00 91.81 179 SER A CA 1
ATOM 1455 C C . SER A 1 179 ? -14.174 6.198 -3.754 1.00 91.81 179 SER A C 1
ATOM 1457 O O . SER A 1 179 ? -14.380 5.588 -2.700 1.00 91.81 179 SER A O 1
ATOM 1459 N N . LEU A 1 180 ? -14.505 5.666 -4.938 1.00 93.75 180 LEU A N 1
ATOM 1460 C CA . LEU A 1 180 ? -15.025 4.300 -5.063 1.00 93.75 180 LEU A CA 1
ATOM 1461 C C . LEU A 1 180 ? -14.036 3.270 -4.495 1.00 93.75 180 LEU A C 1
ATOM 1463 O O . LEU A 1 180 ? -14.457 2.272 -3.910 1.00 93.75 180 LEU A O 1
ATOM 1467 N N . HIS A 1 181 ? -12.739 3.507 -4.686 1.00 95.12 181 HIS A N 1
ATOM 1468 C CA . HIS A 1 181 ? -11.673 2.646 -4.197 1.00 95.12 181 HIS A CA 1
ATOM 1469 C C . HIS A 1 181 ? -11.630 2.649 -2.667 1.00 95.12 181 HIS A C 1
ATOM 1471 O O . HIS A 1 181 ? -11.820 1.599 -2.058 1.00 95.12 181 HIS A O 1
ATOM 1477 N N . ASP A 1 182 ? -11.525 3.829 -2.057 1.00 95.94 182 ASP A N 1
ATOM 1478 C CA . ASP A 1 182 ? -11.391 3.990 -0.607 1.00 95.94 182 ASP A CA 1
ATOM 1479 C C . ASP A 1 182 ? -12.592 3.368 0.127 1.00 95.94 182 ASP A C 1
ATOM 1481 O O . ASP A 1 182 ? -12.464 2.709 1.157 1.00 95.94 182 ASP A O 1
ATOM 1485 N N . ARG A 1 183 ? -13.802 3.494 -0.439 1.00 95.94 183 ARG A N 1
ATOM 1486 C CA . ARG A 1 183 ? -15.008 2.860 0.123 1.00 95.94 183 ARG A CA 1
ATOM 1487 C C . ARG A 1 183 ? -14.975 1.335 0.040 1.00 95.94 183 ARG A C 1
ATOM 1489 O O . ARG A 1 183 ? -15.438 0.671 0.971 1.00 95.94 183 ARG A O 1
ATOM 1496 N N . LYS A 1 184 ? -14.452 0.764 -1.051 1.00 96.25 184 LYS A N 1
ATOM 1497 C CA . LYS A 1 184 ? -14.256 -0.692 -1.176 1.00 96.25 184 LYS A CA 1
ATOM 1498 C C . LYS A 1 184 ? -13.214 -1.182 -0.179 1.00 96.25 184 LYS A C 1
ATOM 1500 O O . LYS A 1 184 ? -13.467 -2.171 0.506 1.00 96.25 184 LYS A O 1
ATOM 1505 N N . MET A 1 185 ? -12.095 -0.474 -0.067 1.00 97.75 185 MET A N 1
ATOM 1506 C CA . MET A 1 185 ? -11.017 -0.801 0.862 1.00 97.75 185 MET A CA 1
ATOM 1507 C C . MET A 1 185 ? -11.482 -0.705 2.315 1.00 97.75 185 MET A C 1
ATOM 1509 O O . MET A 1 185 ? -11.299 -1.647 3.082 1.00 97.75 185 MET A O 1
ATOM 1513 N N . CYS A 1 186 ? -12.223 0.343 2.668 1.00 97.25 186 CYS A N 1
ATOM 1514 C CA . CYS A 1 186 ? -12.863 0.483 3.973 1.00 97.25 186 CYS A CA 1
ATOM 1515 C C . CYS A 1 186 ? -13.802 -0.696 4.293 1.00 97.25 186 CYS A C 1
ATOM 1517 O O . CYS A 1 186 ? -13.729 -1.283 5.374 1.00 97.25 186 CYS A O 1
ATOM 1519 N N . LEU A 1 187 ? -14.650 -1.114 3.345 1.00 96.88 187 LEU A N 1
ATOM 1520 C CA . LEU A 1 187 ? -15.506 -2.290 3.530 1.00 96.88 187 LEU A CA 1
ATOM 1521 C C . LEU A 1 187 ? -14.686 -3.577 3.731 1.00 96.88 187 LEU A C 1
ATOM 1523 O O . LEU A 1 187 ? -14.994 -4.363 4.627 1.00 96.88 187 LEU A O 1
ATOM 1527 N N . ILE A 1 188 ? -13.634 -3.775 2.933 1.00 95.69 188 ILE A N 1
ATOM 1528 C CA . ILE A 1 188 ? -12.698 -4.899 3.062 1.00 95.69 188 ILE A CA 1
ATOM 1529 C C . ILE A 1 188 ? -12.051 -4.913 4.450 1.00 95.69 188 ILE A C 1
ATOM 1531 O O . ILE A 1 188 ? -12.009 -5.964 5.096 1.00 95.69 188 ILE A O 1
ATOM 1535 N N . GLY A 1 189 ? -11.593 -3.759 4.936 1.00 97.06 189 GLY A N 1
ATOM 1536 C CA . GLY A 1 189 ? -11.037 -3.612 6.274 1.00 97.06 189 GLY A CA 1
ATOM 1537 C C . GLY A 1 189 ? -12.042 -4.036 7.344 1.00 97.06 189 GLY A C 1
ATOM 1538 O O . GLY A 1 189 ? -11.720 -4.859 8.201 1.00 97.06 189 GLY A O 1
ATOM 1539 N N . LEU A 1 190 ? -13.279 -3.522 7.289 1.00 96.88 190 LEU A N 1
ATOM 1540 C CA . LEU A 1 190 ? -14.318 -3.863 8.268 1.00 96.88 190 LEU A CA 1
ATOM 1541 C C . LEU A 1 190 ? -14.628 -5.367 8.259 1.00 96.88 190 LEU A C 1
ATOM 1543 O O . LEU A 1 190 ? -14.711 -5.992 9.317 1.00 96.88 190 LEU A O 1
ATOM 1547 N N . CYS A 1 191 ? -14.756 -5.966 7.072 1.00 95.75 191 CYS A N 1
ATOM 1548 C CA . CYS A 1 191 ? -14.935 -7.409 6.921 1.00 95.75 191 CYS A CA 1
ATOM 1549 C C . CYS A 1 191 ? -13.758 -8.198 7.511 1.00 95.75 191 CYS A C 1
ATOM 1551 O O . CYS A 1 191 ? -13.980 -9.201 8.190 1.00 95.75 191 CYS A O 1
ATOM 1553 N N . SER A 1 192 ? -12.527 -7.724 7.315 1.00 95.56 192 SER A N 1
ATOM 1554 C CA . SER A 1 192 ? -11.324 -8.351 7.870 1.00 95.56 192 SER A CA 1
ATOM 1555 C C . SER A 1 192 ? -11.323 -8.308 9.401 1.00 95.56 192 SER A C 1
ATOM 1557 O O . SER A 1 192 ? -11.026 -9.317 10.037 1.00 95.56 192 SER A O 1
ATOM 1559 N N . LEU A 1 193 ? -11.758 -7.196 10.012 1.00 95.31 193 LEU A N 1
ATOM 1560 C CA . LEU A 1 193 ? -11.917 -7.098 11.470 1.00 95.31 193 LEU A CA 1
ATOM 1561 C C . LEU A 1 193 ? -12.970 -8.075 12.018 1.00 95.31 193 LEU A C 1
ATOM 1563 O O . LEU A 1 193 ? -12.785 -8.644 13.097 1.00 95.31 193 LEU A O 1
ATOM 1567 N N . ILE A 1 194 ? -14.071 -8.298 11.289 1.00 93.06 194 ILE A N 1
ATOM 1568 C CA . ILE A 1 194 ? -15.106 -9.268 11.688 1.00 93.06 194 ILE A CA 1
ATOM 1569 C C . ILE A 1 194 ? -14.526 -10.686 11.737 1.00 93.06 194 ILE A C 1
ATOM 1571 O O . ILE A 1 194 ? -14.836 -11.427 12.674 1.00 93.06 194 ILE A O 1
ATOM 1575 N N . GLN A 1 195 ? -13.681 -11.034 10.764 1.00 90.69 195 GLN A N 1
ATOM 1576 C CA . GLN A 1 195 ? -13.087 -12.363 10.583 1.00 90.69 195 GLN A CA 1
ATOM 1577 C C . GLN A 1 195 ? -11.892 -12.652 11.508 1.00 90.69 195 GLN A C 1
ATOM 1579 O O . GLN A 1 195 ? -11.368 -13.765 11.494 1.00 90.69 195 GLN A O 1
ATOM 1584 N N . LEU A 1 196 ? -11.458 -11.692 12.332 1.00 92.25 196 LEU A N 1
ATOM 1585 C CA . LEU A 1 196 ? -10.383 -11.916 13.298 1.00 92.25 196 LEU A CA 1
ATOM 1586 C C . LEU A 1 196 ? -10.771 -12.987 14.327 1.00 92.25 196 LEU A C 1
ATOM 1588 O O . LEU A 1 196 ? -11.710 -12.807 15.104 1.00 92.25 196 LEU A O 1
ATOM 1592 N N . ASN A 1 197 ? -9.976 -14.059 14.385 1.00 87.25 197 ASN A N 1
ATOM 1593 C CA . ASN A 1 197 ? -10.128 -15.130 15.376 1.00 87.25 197 ASN A CA 1
ATOM 1594 C C . ASN A 1 197 ? -9.844 -14.641 16.805 1.00 87.25 197 ASN A C 1
ATOM 1596 O O . ASN A 1 197 ? -10.509 -15.048 17.752 1.00 87.25 197 ASN A O 1
ATOM 1600 N N . GLN A 1 198 ? -8.846 -13.768 16.958 1.00 88.31 198 GLN A N 1
ATOM 1601 C CA . GLN A 1 198 ? -8.483 -13.136 18.223 1.00 88.31 198 GLN A CA 1
ATOM 1602 C C . GLN A 1 198 ? -8.561 -11.627 18.037 1.00 88.31 198 GLN A C 1
ATOM 1604 O O . GLN A 1 198 ? -7.837 -11.061 17.220 1.00 88.31 198 GLN A O 1
ATOM 1609 N N . ARG A 1 199 ? -9.473 -10.982 18.766 1.00 91.06 199 ARG A N 1
ATOM 1610 C CA . ARG A 1 199 ? -9.679 -9.535 18.685 1.00 91.06 199 ARG A CA 1
ATOM 1611 C C . ARG A 1 199 ? -8.889 -8.847 19.797 1.00 91.06 199 ARG A C 1
ATOM 1613 O O . ARG A 1 199 ? -9.182 -9.103 20.965 1.00 91.06 199 ARG A O 1
ATOM 1620 N N . PRO A 1 200 ? -7.927 -7.969 19.465 1.00 92.50 200 PRO A N 1
ATOM 1621 C CA . PRO A 1 200 ? -7.309 -7.094 20.451 1.00 92.50 200 PRO A CA 1
ATOM 1622 C C . PRO A 1 200 ? -8.356 -6.262 21.205 1.00 92.50 200 PRO A C 1
ATOM 1624 O O . PRO A 1 200 ? -9.392 -5.942 20.613 1.00 92.50 200 PRO A O 1
ATOM 1627 N N . PRO A 1 201 ? -8.082 -5.830 22.451 1.00 92.50 201 PRO A N 1
ATOM 1628 C CA . PRO A 1 201 ? -9.014 -5.014 23.236 1.00 92.50 201 PRO A CA 1
ATOM 1629 C C . PRO A 1 201 ? -9.545 -3.791 22.475 1.00 92.50 201 PRO A C 1
ATOM 1631 O O . PRO A 1 201 ? -10.753 -3.601 22.391 1.00 92.50 201 PRO A O 1
ATOM 1634 N N . VAL A 1 202 ? -8.660 -3.054 21.793 1.00 92.44 202 VAL A N 1
ATOM 1635 C CA . VAL A 1 202 ? -9.023 -1.876 20.984 1.00 92.44 202 VAL A CA 1
ATOM 1636 C C . VAL A 1 202 ? -9.991 -2.196 19.833 1.00 92.44 202 VAL A C 1
ATOM 1638 O O . VAL A 1 202 ? -10.848 -1.388 19.490 1.00 92.44 202 VAL A O 1
ATOM 1641 N N . VAL A 1 203 ? -9.912 -3.396 19.247 1.00 93.44 203 VAL A N 1
ATOM 1642 C CA . VAL A 1 203 ? -10.859 -3.846 18.212 1.00 93.44 203 VAL A CA 1
ATOM 1643 C C . VAL A 1 203 ? -12.1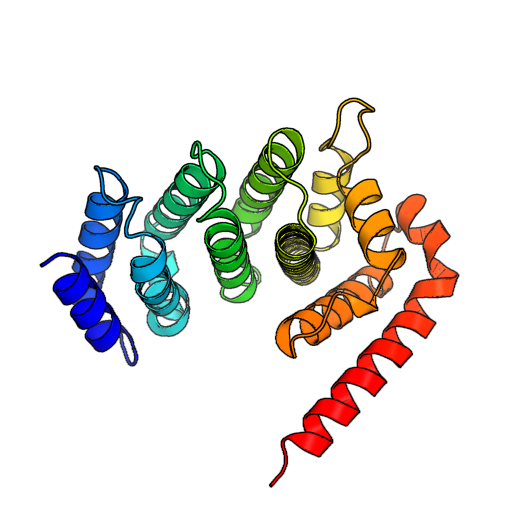72 -4.300 18.852 1.00 93.44 203 VAL A C 1
ATOM 1645 O O . VAL A 1 203 ? -13.247 -4.067 18.300 1.00 93.44 203 VAL A O 1
ATOM 1648 N N . ALA A 1 204 ? -12.103 -4.945 20.019 1.00 92.81 204 ALA A N 1
ATOM 1649 C CA . ALA A 1 204 ? -13.278 -5.407 20.752 1.00 92.81 204 ALA A CA 1
ATOM 1650 C C . ALA A 1 204 ? -14.167 -4.237 21.210 1.00 92.81 204 ALA A C 1
ATOM 1652 O O . ALA A 1 204 ? -15.389 -4.324 21.082 1.00 92.81 204 ALA A O 1
ATOM 1653 N N . GLU A 1 205 ? -13.569 -3.127 21.649 1.00 93.75 205 GLU A N 1
ATOM 1654 C CA . GLU A 1 205 ? -14.268 -1.885 22.019 1.00 93.75 205 GLU A CA 1
ATOM 1655 C C . GLU A 1 205 ? -15.089 -1.297 20.862 1.00 93.75 205 GLU A C 1
ATOM 1657 O O . GLU A 1 205 ? -16.171 -0.745 21.065 1.00 93.75 205 GLU A O 1
ATOM 1662 N N . LEU A 1 206 ? -14.622 -1.478 19.625 1.00 93.50 206 LEU A N 1
ATOM 1663 C CA . LEU A 1 206 ? -15.310 -1.022 18.417 1.00 93.50 206 LEU A CA 1
ATOM 1664 C C . LEU A 1 206 ? -16.386 -1.999 17.927 1.00 93.50 206 LEU A C 1
ATOM 1666 O O . LEU A 1 206 ? -17.103 -1.690 16.974 1.00 93.50 206 LEU A O 1
ATOM 1670 N N . GLY A 1 207 ? -16.548 -3.158 18.573 1.00 90.56 207 GLY A N 1
ATOM 1671 C CA . GLY A 1 207 ? -17.390 -4.258 18.097 1.00 90.56 207 GLY A CA 1
ATOM 1672 C C . GLY A 1 207 ? -18.831 -3.862 17.756 1.00 90.56 207 GLY A C 1
ATOM 1673 O O . GLY A 1 207 ? -19.358 -4.295 16.732 1.00 90.56 207 GLY A O 1
ATOM 1674 N N . SER A 1 208 ? -19.452 -2.992 18.559 1.00 92.94 208 SER A N 1
ATOM 1675 C CA . SER A 1 208 ? -20.822 -2.502 18.330 1.00 92.94 208 SER A CA 1
ATOM 1676 C C . SER A 1 208 ? -20.946 -1.549 17.135 1.00 92.94 208 SER A C 1
ATOM 1678 O O . SER A 1 208 ? -22.041 -1.373 16.602 1.00 92.94 208 SER A O 1
ATOM 1680 N N . ARG A 1 209 ? -19.835 -0.949 16.691 1.00 95.00 209 ARG A N 1
ATOM 1681 C CA . ARG A 1 209 ? -19.779 0.025 15.592 1.00 95.00 209 ARG A CA 1
ATOM 1682 C C . ARG A 1 209 ? -19.451 -0.615 14.245 1.00 95.00 209 ARG A C 1
ATOM 1684 O O . ARG A 1 209 ? -19.883 -0.093 13.224 1.00 95.00 209 ARG A O 1
ATOM 1691 N N . ILE A 1 210 ? -18.745 -1.751 14.228 1.00 94.06 210 ILE A N 1
ATOM 1692 C CA . ILE A 1 210 ? -18.272 -2.398 12.989 1.00 94.06 210 ILE A CA 1
ATOM 1693 C C . ILE A 1 210 ? -19.433 -2.741 12.043 1.00 94.06 210 ILE A C 1
ATOM 1695 O O . ILE A 1 210 ? -19.423 -2.328 10.886 1.00 94.06 210 ILE A O 1
ATOM 1699 N N . LEU A 1 211 ? -20.455 -3.463 12.516 1.00 93.31 211 LEU A N 1
ATOM 1700 C CA . LEU A 1 211 ? -21.558 -3.901 11.652 1.00 93.31 211 LEU A CA 1
ATOM 1701 C C . LEU A 1 211 ? -22.409 -2.726 11.116 1.00 93.31 211 LEU A C 1
ATOM 1703 O O . LEU A 1 211 ? -22.664 -2.695 9.908 1.00 93.31 211 LEU A O 1
ATOM 1707 N N . PRO A 1 212 ? -22.813 -1.731 11.935 1.00 94.88 212 PRO A N 1
ATOM 1708 C CA . PRO A 1 212 ? -23.444 -0.511 11.425 1.00 94.88 212 PRO A CA 1
ATOM 1709 C C . PRO A 1 212 ? -22.593 0.235 10.389 1.00 94.88 212 PRO A C 1
ATOM 1711 O O . PRO A 1 212 ? -23.130 0.699 9.377 1.00 94.88 212 PRO A O 1
ATOM 1714 N N . SER A 1 213 ? -21.274 0.312 10.602 1.00 95.12 213 SER A N 1
ATOM 1715 C CA . SER A 1 213 ? -20.341 0.894 9.636 1.00 95.12 213 SER A CA 1
ATOM 1716 C C . SER A 1 213 ? -20.349 0.122 8.315 1.00 95.12 213 SER A C 1
ATOM 1718 O O . SER A 1 213 ? -20.490 0.748 7.268 1.00 95.12 213 SER A O 1
ATOM 1720 N N . CYS A 1 214 ? -20.325 -1.220 8.336 1.00 94.19 214 CYS A N 1
ATOM 1721 C CA . CYS A 1 214 ? -20.408 -2.036 7.115 1.00 94.19 214 CYS A CA 1
ATOM 1722 C C . CYS A 1 214 ? -21.663 -1.710 6.305 1.00 94.19 214 CYS A C 1
ATOM 1724 O O . CYS A 1 214 ? -21.587 -1.494 5.098 1.00 94.19 214 CYS A O 1
ATOM 1726 N N . ILE A 1 215 ? -22.822 -1.661 6.969 1.00 93.75 215 ILE A N 1
ATOM 1727 C CA . ILE A 1 215 ? -24.110 -1.382 6.322 1.00 93.75 215 ILE A CA 1
ATOM 1728 C C . ILE A 1 215 ? -24.108 0.019 5.703 1.00 93.75 215 ILE A C 1
ATOM 1730 O O . ILE A 1 215 ? -24.605 0.207 4.592 1.00 93.75 215 ILE A O 1
ATOM 1734 N N . THR A 1 216 ? -23.557 1.003 6.412 1.00 93.31 216 THR A N 1
ATOM 1735 C CA . THR A 1 216 ? -23.479 2.389 5.936 1.00 93.31 216 THR A CA 1
ATOM 1736 C C . THR A 1 216 ? -22.580 2.495 4.705 1.00 93.31 216 THR A C 1
ATOM 1738 O O . THR A 1 216 ? -23.014 3.033 3.685 1.00 93.31 216 THR A O 1
ATOM 1741 N N . THR A 1 217 ? -21.384 1.904 4.754 1.00 93.19 217 THR A N 1
ATOM 1742 C CA . THR A 1 217 ? -20.443 1.875 3.626 1.00 93.19 217 THR A CA 1
ATOM 1743 C C . THR A 1 217 ? -21.023 1.124 2.425 1.00 93.19 217 THR A C 1
ATOM 1745 O O . THR A 1 217 ? -20.956 1.621 1.303 1.00 93.19 217 THR A O 1
ATOM 1748 N N . LEU A 1 218 ? -21.678 -0.023 2.640 1.00 92.81 218 LEU A N 1
ATOM 1749 C CA . LEU A 1 218 ? -22.353 -0.789 1.582 1.00 92.81 218 LEU A CA 1
ATOM 1750 C C . LEU A 1 218 ? -23.453 0.020 0.886 1.00 92.81 218 LEU A C 1
ATOM 1752 O O . LEU A 1 218 ? -23.523 0.040 -0.341 1.00 92.81 218 LEU A O 1
ATOM 1756 N N . LYS A 1 219 ? -24.290 0.732 1.649 1.00 91.19 219 LYS A N 1
ATOM 1757 C CA . LYS A 1 219 ? -25.319 1.619 1.080 1.00 91.19 219 LYS A CA 1
ATOM 1758 C C . LYS A 1 219 ? -24.700 2.764 0.281 1.00 91.19 219 LYS A C 1
ATOM 1760 O O . LYS A 1 219 ? -25.215 3.115 -0.777 1.00 91.19 219 LYS A O 1
ATOM 1765 N N . ALA A 1 220 ? -23.612 3.347 0.780 1.00 88.56 220 ALA A N 1
ATOM 1766 C CA . ALA A 1 220 ? -22.894 4.411 0.087 1.00 88.56 220 ALA A CA 1
ATOM 1767 C C . ALA A 1 220 ? -22.255 3.921 -1.225 1.00 88.56 220 ALA A C 1
ATOM 1769 O O . ALA A 1 220 ? -22.237 4.667 -2.200 1.00 88.56 220 ALA A O 1
ATOM 1770 N N . LEU A 1 221 ? -21.770 2.676 -1.262 1.00 90.19 221 LEU A N 1
ATOM 1771 C CA . LEU A 1 221 ? -21.269 2.025 -2.474 1.00 90.19 221 LEU A CA 1
ATOM 1772 C C . LEU A 1 221 ? -22.391 1.739 -3.476 1.00 90.19 221 LEU A C 1
ATOM 1774 O O . LEU A 1 221 ? -22.250 2.118 -4.631 1.00 90.19 221 LEU A O 1
ATOM 1778 N N . SER A 1 222 ? -23.507 1.140 -3.040 1.00 88.62 222 SER A N 1
ATOM 1779 C CA . SER A 1 222 ? -24.659 0.850 -3.914 1.00 88.62 222 SER A CA 1
ATOM 1780 C C . SER A 1 222 ? -25.116 2.098 -4.667 1.00 88.62 222 SER A C 1
ATOM 1782 O O . SER A 1 222 ? -25.225 2.072 -5.884 1.00 88.62 222 SER A O 1
ATOM 1784 N N . ARG A 1 223 ? -25.262 3.226 -3.960 1.00 86.69 223 ARG A N 1
ATOM 1785 C CA . ARG A 1 223 ? -25.663 4.503 -4.571 1.00 86.69 223 ARG A CA 1
ATOM 1786 C C . ARG A 1 223 ? -24.689 5.006 -5.634 1.00 86.69 223 ARG A C 1
ATOM 1788 O O . ARG A 1 223 ? -25.128 5.649 -6.574 1.00 86.69 223 ARG A O 1
ATOM 1795 N N . LEU A 1 224 ? -23.384 4.779 -5.464 1.00 84.25 224 LEU A N 1
ATOM 1796 C CA . LEU A 1 224 ? -22.395 5.175 -6.471 1.00 84.25 224 LEU A CA 1
ATOM 1797 C C . LEU A 1 224 ? -22.521 4.317 -7.727 1.00 84.25 224 LEU A C 1
ATOM 1799 O O . LEU A 1 224 ? -22.440 4.860 -8.820 1.00 84.25 224 LEU A O 1
ATOM 1803 N N . TYR A 1 225 ? -22.746 3.012 -7.560 1.00 83.81 225 TYR A N 1
ATOM 1804 C CA . TYR A 1 225 ? -22.962 2.102 -8.682 1.00 83.81 225 TYR A CA 1
ATOM 1805 C C . TYR A 1 225 ? -24.218 2.467 -9.475 1.00 83.81 225 TYR A C 1
ATOM 1807 O O . TYR A 1 225 ? -24.133 2.611 -10.692 1.00 83.81 225 TYR A O 1
ATOM 1815 N N . ASP A 1 226 ? -25.322 2.751 -8.780 1.00 84.00 226 ASP A N 1
ATOM 1816 C CA . ASP A 1 226 ? -26.585 3.173 -9.398 1.00 84.00 226 ASP A CA 1
ATOM 1817 C C . ASP A 1 226 ? -26.465 4.515 -10.156 1.00 84.00 226 ASP A C 1
ATOM 1819 O O . ASP A 1 226 ? -27.258 4.795 -11.048 1.00 84.00 226 ASP A O 1
ATOM 1823 N N . MET A 1 227 ? -25.488 5.366 -9.810 1.00 73.50 227 MET A N 1
ATOM 1824 C CA . MET A 1 227 ? -25.197 6.626 -10.518 1.00 73.50 227 MET A CA 1
ATOM 1825 C C . MET A 1 227 ? -24.241 6.455 -11.707 1.00 73.50 227 MET A C 1
ATOM 1827 O O . MET A 1 227 ? -24.102 7.379 -12.507 1.00 73.50 227 MET A O 1
ATOM 1831 N N . THR A 1 228 ? -23.538 5.324 -11.793 1.00 62.25 228 THR A N 1
ATOM 1832 C CA . THR A 1 228 ? -22.574 5.022 -12.865 1.00 62.25 228 THR A CA 1
ATOM 1833 C C . THR A 1 228 ? -23.132 4.114 -13.959 1.00 62.25 228 THR A C 1
ATOM 1835 O O . THR A 1 228 ? -22.459 3.944 -14.975 1.00 62.25 228 THR A O 1
ATOM 1838 N N . ASP A 1 229 ? -24.336 3.563 -13.780 1.00 46.38 229 ASP A N 1
ATOM 1839 C CA . ASP A 1 229 ? -25.073 2.895 -14.855 1.00 46.38 229 ASP A CA 1
ATOM 1840 C C . ASP A 1 229 ? -25.732 3.954 -15.773 1.00 46.38 229 ASP A C 1
ATOM 1842 O O . ASP A 1 229 ? -26.446 4.825 -15.266 1.00 46.38 229 ASP A O 1
ATOM 1846 N N . PRO A 1 230 ? -25.458 3.941 -17.096 1.00 49.47 230 PRO A N 1
ATOM 1847 C CA . PRO A 1 230 ? -26.003 4.902 -18.060 1.00 49.47 230 PRO A CA 1
ATOM 1848 C C . PRO A 1 230 ? -27.501 4.729 -18.351 1.00 49.47 230 PRO A C 1
ATOM 1850 O O . PRO A 1 230 ? -28.003 3.582 -18.316 1.00 49.47 230 PRO A O 1
#

InterPro domains:
  IPR011989 Armadillo-like helical [G3DSA:1.25.10.10] (1-229)
  IPR016024 Armadillo-type fold [SSF48371] (8-223)
  IPR058669 Importin-7/11-like, TPR repeats [PF25758] (16-219)

pLDDT: mean 92.97, std 6.69, range [46.38, 98.69]

Sequence (230 aa):
YYEEVISLTYSLTAVNISPRMWMMFHLMYELFSGDGIDYFSDMISVFYNYVTVGSSEFLNDGGQRLMALYNVCSTALTYETDVGDNLAVKLMEIIILQFRGKVETFLCPAIELVAKRLEVGKRTSDFLIVCLDLFFACLLHNPQLTIEITQRLYVNEQKETLLHYFLANWFSDMNIFISLHDRKMCLIGLCSLIQLNQRPPVVAELGSRILPSCITTLKALSRLYDMTDP

Nearest PDB structures (foldseek):
  7vpw-assembly1_A  TM=7.691E-01  e=8.669E-02  Homo sapiens
  5j3v-assembly1_A  TM=5.085E-01  e=6.326E-02  Homo sapiens
  2qmr-assembly3_C  TM=5.112E-01  e=8.287E-02  Homo sapiens
  2qmr-assembly2_B  TM=5.111E-01  e=3.499E-01  Homo sapiens

Organism: NCBI:txid6335

Solvent-accessible surface area (backbone atoms only — not comparable to full-atom values): 12821 Å² total; per-residue (Å²): 110,69,67,58,54,45,54,51,50,29,66,61,29,68,79,48,64,52,84,70,52,55,55,51,53,54,52,52,50,52,44,41,70,62,86,30,61,89,47,43,84,65,44,49,60,37,55,49,24,46,52,63,57,26,44,92,54,48,64,76,66,87,42,53,60,57,51,50,52,50,49,53,29,49,52,35,52,68,41,96,59,69,90,42,35,56,59,28,42,45,51,53,25,51,51,46,58,73,37,60,87,72,50,72,84,52,50,61,61,54,53,50,54,52,37,55,34,65,54,79,48,84,88,44,71,70,50,50,51,39,52,48,42,30,52,19,33,39,26,70,54,42,46,68,62,42,52,56,52,28,60,73,38,54,32,57,95,84,59,42,30,39,46,56,54,52,53,52,56,49,73,70,51,70,75,77,49,72,51,76,62,47,42,50,35,51,45,47,30,49,52,38,62,70,69,45,92,75,68,54,68,79,55,53,74,42,53,86,51,48,61,62,48,45,55,51,48,51,54,58,48,51,55,52,54,67,69,68,60,131

Mean predicted aligned error: 4.18 Å

Foldseek 3Di:
DVLVLLVVLLVVLVAAADPVNVVVLVVLLVCLVPPNVVCLVSNLSNLLSCCARVVVCQPVPVCPNVVSLLVSLLCQLPDPDVPCNLSSLVSLLSNLQSQAPNPLVSLLSSLQSLQVSLQPHDDDLSNLLSNLLSLLSSLLRPVVVSVVSQQVGAHYPVRHGNVLVNLCVCVVDVPSQPDLSSLVSNLSSLVSLVPDPDHDPSSVVCVVVSVVSNVVSVVVNVVVVVVPDD